Protein AF-A0A7X5DBM6-F1 (afdb_monomer)

Radius of gyration: 16.22 Å; Cα contacts (8 Å, |Δi|>4): 381; chains: 1; bounding box: 43×34×44 Å

Structure (mmCIF, N/CA/C/O backbone):
data_AF-A0A7X5DBM6-F1
#
_entry.id   AF-A0A7X5DBM6-F1
#
loop_
_atom_site.group_PDB
_atom_site.id
_atom_site.type_symbol
_atom_site.label_atom_id
_atom_site.label_alt_id
_atom_site.label_comp_id
_atom_site.label_asym_id
_atom_site.label_entity_id
_atom_site.label_seq_id
_atom_site.pdbx_PDB_ins_code
_atom_site.Cartn_x
_atom_site.Cartn_y
_atom_site.Cartn_z
_atom_site.occupancy
_atom_site.B_iso_or_equiv
_atom_site.auth_seq_id
_atom_site.auth_comp_id
_atom_site.auth_asym_id
_atom_site.auth_atom_id
_atom_site.pdbx_PDB_model_num
ATOM 1 N N . MET A 1 1 ? -17.032 6.442 15.848 1.00 60.75 1 MET A N 1
ATOM 2 C CA . MET A 1 1 ? -16.105 5.936 14.815 1.00 60.75 1 MET A CA 1
ATOM 3 C C . MET A 1 1 ? -16.904 5.679 13.556 1.00 60.75 1 MET A C 1
ATOM 5 O O . MET A 1 1 ? -18.046 5.248 13.673 1.00 60.75 1 MET A O 1
ATOM 9 N N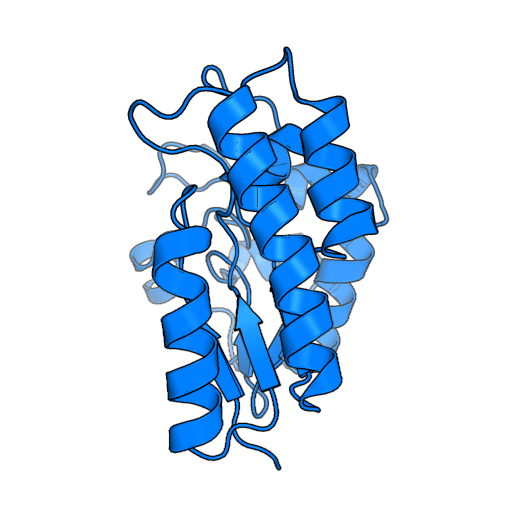 . GLY A 1 2 ? -16.341 6.045 12.408 1.00 84.88 2 GLY A N 1
ATOM 10 C CA . GLY A 1 2 ? -16.976 5.871 11.106 1.00 84.88 2 GLY A CA 1
ATOM 11 C C . GLY A 1 2 ? -16.652 4.513 10.488 1.00 84.88 2 GLY A C 1
ATOM 12 O O . GLY A 1 2 ? -15.600 3.951 10.787 1.00 84.88 2 GLY A O 1
ATOM 13 N N . LYS A 1 3 ? -17.534 3.970 9.646 1.00 96.31 3 LYS A N 1
ATOM 14 C CA . LYS A 1 3 ? -17.319 2.653 9.021 1.00 96.31 3 LYS A CA 1
ATOM 15 C C . LYS A 1 3 ? -16.274 2.751 7.914 1.00 96.31 3 LYS A C 1
ATOM 17 O O . LYS A 1 3 ? -16.310 3.680 7.109 1.00 96.31 3 LYS A O 1
ATOM 22 N N . THR A 1 4 ? -15.391 1.760 7.824 1.00 98.31 4 THR A N 1
ATOM 23 C CA . THR A 1 4 ? -14.376 1.692 6.764 1.00 98.31 4 THR A CA 1
ATOM 24 C C . THR A 1 4 ? -14.558 0.451 5.904 1.00 98.31 4 THR A C 1
ATOM 26 O O . THR A 1 4 ? -14.727 -0.645 6.433 1.00 98.31 4 THR A O 1
ATOM 29 N N . LEU A 1 5 ? -14.497 0.625 4.584 1.00 98.50 5 LEU A N 1
ATOM 30 C CA . LEU A 1 5 ? -14.401 -0.471 3.623 1.00 98.50 5 LEU A CA 1
ATOM 31 C C . LEU A 1 5 ? -12.926 -0.715 3.283 1.00 98.50 5 LEU A C 1
ATOM 33 O O . LEU A 1 5 ? -12.267 0.174 2.750 1.00 98.50 5 LEU A O 1
ATOM 37 N N . VAL A 1 6 ? -12.415 -1.906 3.585 1.00 98.44 6 VAL A N 1
ATOM 38 C CA . VAL A 1 6 ? -11.065 -2.333 3.185 1.00 98.44 6 VAL A CA 1
ATOM 39 C C . VAL A 1 6 ? -11.181 -3.200 1.932 1.00 98.44 6 VAL A C 1
ATOM 41 O O . VAL A 1 6 ? -12.021 -4.098 1.880 1.00 98.44 6 VAL A O 1
ATOM 44 N N . VAL A 1 7 ? -10.375 -2.903 0.916 1.00 98.50 7 VAL A N 1
ATOM 45 C CA . VAL A 1 7 ? -10.402 -3.539 -0.406 1.00 98.50 7 VAL A CA 1
ATOM 46 C C . VAL A 1 7 ? -9.033 -4.139 -0.685 1.00 98.50 7 VAL A C 1
ATOM 48 O O . VAL A 1 7 ? -8.036 -3.438 -0.544 1.00 98.50 7 VAL A O 1
ATOM 51 N N . GLY A 1 8 ? -9.024 -5.415 -1.075 1.00 97.56 8 GLY A N 1
ATOM 52 C CA . GLY A 1 8 ? -7.827 -6.161 -1.459 1.00 97.56 8 GLY A CA 1
ATOM 53 C C . GLY A 1 8 ? -7.213 -5.724 -2.793 1.00 97.56 8 GLY A C 1
ATOM 54 O O . GLY A 1 8 ? -7.566 -4.682 -3.350 1.00 97.56 8 GLY A O 1
ATOM 55 N N . ASP A 1 9 ? -6.345 -6.587 -3.314 1.00 97.56 9 ASP A N 1
ATOM 56 C CA . ASP A 1 9 ? -5.564 -6.403 -4.540 1.00 97.56 9 ASP A CA 1
ATOM 57 C C . ASP A 1 9 ? -6.422 -5.996 -5.746 1.00 97.56 9 ASP A C 1
ATOM 59 O O . ASP A 1 9 ? -7.527 -6.514 -5.969 1.00 97.56 9 ASP A O 1
ATOM 63 N N . LEU A 1 10 ? -5.895 -5.081 -6.563 1.00 97.75 10 LEU A N 1
ATOM 64 C CA . LEU A 1 10 ? -6.610 -4.541 -7.721 1.00 97.75 10 LEU A CA 1
ATOM 65 C C . LEU A 1 10 ? -6.061 -5.046 -9.054 1.00 97.75 10 LEU A C 1
ATOM 67 O O . LEU A 1 10 ? -6.855 -5.229 -9.978 1.00 97.75 10 LEU A O 1
ATOM 71 N N . HIS A 1 11 ? -4.750 -5.270 -9.166 1.00 97.69 11 HIS A N 1
ATOM 72 C CA . HIS A 1 11 ? -4.044 -5.798 -10.337 1.00 97.69 11 HIS A CA 1
ATOM 73 C C . HIS A 1 11 ? -4.629 -5.293 -11.659 1.00 97.69 11 HIS A C 1
ATOM 75 O O . HIS A 1 11 ? -5.290 -6.042 -12.384 1.00 97.69 11 HIS A O 1
ATOM 81 N N . CYS A 1 12 ? -4.471 -3.997 -11.939 1.00 97.81 12 CYS A N 1
ATOM 82 C CA . CYS A 1 12 ? -4.941 -3.344 -13.166 1.00 97.81 12 CYS A CA 1
ATOM 83 C C . CYS A 1 12 ? -6.459 -3.437 -13.460 1.00 97.81 12 CYS A C 1
ATOM 85 O O . CYS A 1 12 ? -6.888 -3.151 -14.578 1.00 97.81 12 CYS A O 1
ATOM 87 N N . LYS A 1 13 ? -7.312 -3.786 -12.486 1.00 97.69 13 LYS A N 1
ATOM 88 C CA . LYS A 1 13 ? -8.782 -3.882 -12.658 1.00 97.69 13 LYS A CA 1
ATOM 89 C C . LYS A 1 13 ? -9.531 -2.675 -12.089 1.00 97.69 13 LYS A C 1
ATOM 91 O O . LYS A 1 13 ? -10.727 -2.759 -11.814 1.00 97.69 13 LYS A O 1
ATOM 96 N N . MET A 1 14 ? -8.859 -1.537 -11.925 1.00 98.44 14 MET A N 1
ATOM 97 C CA . MET A 1 14 ? -9.381 -0.334 -11.265 1.00 98.44 14 MET A CA 1
ATOM 98 C C . MET A 1 14 ? -10.708 0.140 -11.875 1.00 98.44 14 MET A C 1
ATOM 100 O O . MET A 1 14 ? -11.687 0.332 -11.156 1.00 98.44 14 MET A O 1
ATOM 104 N N . SER A 1 15 ? -10.787 0.228 -13.203 1.00 97.94 15 SER A N 1
ATOM 105 C CA . SER A 1 15 ? -12.011 0.605 -13.935 1.00 97.94 15 SER A CA 1
ATOM 106 C C . SER A 1 15 ? -13.190 -0.359 -13.755 1.00 97.94 15 SER A C 1
ATOM 108 O O . SER A 1 15 ? -14.345 0.041 -13.898 1.00 97.94 15 SER A O 1
ATOM 110 N N . LEU A 1 16 ? -12.922 -1.620 -13.405 1.00 97.25 16 LEU A N 1
ATOM 111 C CA . LEU A 1 16 ? -13.946 -2.616 -13.102 1.00 97.25 16 LEU A CA 1
ATOM 112 C C . LEU A 1 16 ? -14.347 -2.575 -11.620 1.00 97.25 16 LEU A C 1
ATOM 114 O O . LEU A 1 16 ? -15.532 -2.660 -11.293 1.00 97.25 16 LEU A O 1
ATOM 118 N N . VAL A 1 17 ? -13.376 -2.475 -10.716 1.00 98.25 17 VAL A N 1
ATOM 119 C CA . VAL A 1 17 ? -13.582 -2.664 -9.274 1.00 98.25 17 VAL A CA 1
ATOM 120 C C . VAL A 1 17 ? -14.035 -1.378 -8.587 1.00 98.25 17 VAL A C 1
ATOM 122 O O . VAL A 1 17 ? -15.008 -1.397 -7.835 1.00 98.25 17 VAL A O 1
ATOM 125 N N . LEU A 1 18 ? -13.386 -0.247 -8.861 1.00 98.75 18 LEU A N 1
ATOM 126 C CA . LEU A 1 18 ? -13.556 0.982 -8.082 1.00 98.75 18 LEU A CA 1
ATOM 127 C C . LEU A 1 18 ? -14.978 1.585 -8.113 1.00 98.75 18 LEU A C 1
ATOM 129 O O . LEU A 1 18 ? -15.426 2.051 -7.063 1.00 98.75 18 LEU A O 1
ATOM 133 N N . PRO A 1 19 ? -15.759 1.515 -9.213 1.00 98.44 19 PRO A N 1
ATOM 134 C CA . PRO A 1 19 ? -17.171 1.914 -9.173 1.00 98.44 19 PRO A CA 1
ATOM 135 C C . PRO A 1 19 ? -17.974 1.140 -8.122 1.00 98.44 19 PRO A C 1
ATOM 137 O O . PRO A 1 19 ? -18.710 1.725 -7.331 1.00 98.44 19 PRO A O 1
ATOM 140 N N . ARG A 1 20 ? -17.754 -0.179 -8.045 1.00 98.50 20 ARG A N 1
ATOM 141 C CA . ARG A 1 20 ? -18.432 -1.058 -7.082 1.00 98.50 20 ARG A CA 1
ATOM 142 C C . ARG A 1 20 ? -17.982 -0.774 -5.654 1.00 98.50 20 ARG A C 1
ATOM 144 O O . ARG A 1 20 ? -18.784 -0.900 -4.732 1.00 98.50 20 ARG A O 1
ATOM 151 N N . VAL A 1 21 ? -16.722 -0.380 -5.466 1.00 98.69 21 VAL A N 1
ATOM 152 C CA . VAL A 1 21 ? -16.193 0.052 -4.164 1.00 98.69 21 VAL A CA 1
ATOM 153 C C . VAL A 1 21 ? -16.936 1.292 -3.676 1.00 98.69 21 VAL A C 1
ATOM 155 O O . VAL A 1 21 ? -17.386 1.306 -2.533 1.00 98.69 21 VAL A O 1
ATOM 158 N N . THR A 1 22 ? -17.127 2.303 -4.529 1.00 98.56 22 THR A N 1
ATOM 159 C CA . THR A 1 22 ? -17.908 3.497 -4.168 1.00 98.56 22 THR A CA 1
ATOM 160 C C . THR A 1 22 ? -19.355 3.146 -3.850 1.00 98.56 22 THR A C 1
ATOM 162 O O . THR A 1 22 ? -19.840 3.531 -2.789 1.00 98.56 22 THR A O 1
ATOM 165 N N . ASP A 1 23 ? -20.025 2.372 -4.707 1.00 98.38 23 ASP A N 1
ATOM 166 C CA . ASP A 1 23 ? -21.419 1.970 -4.482 1.00 98.38 23 ASP A CA 1
ATOM 167 C C . ASP A 1 23 ? -21.583 1.211 -3.159 1.00 98.38 23 ASP A C 1
ATOM 169 O O . ASP A 1 23 ? -22.510 1.474 -2.390 1.00 98.38 23 ASP A O 1
ATOM 173 N N . THR A 1 24 ? -20.646 0.308 -2.858 1.00 98.56 24 THR A N 1
ATOM 174 C CA . THR A 1 24 ? -20.620 -0.454 -1.603 1.00 98.56 24 THR A CA 1
ATOM 175 C C . THR A 1 24 ? -20.394 0.472 -0.411 1.00 98.56 24 THR A C 1
ATOM 177 O O . THR A 1 24 ? -21.150 0.417 0.558 1.00 98.56 24 THR A O 1
ATOM 180 N N . ALA A 1 25 ? -19.397 1.358 -0.480 1.00 98.50 25 ALA A N 1
ATOM 181 C CA . ALA A 1 25 ? -19.097 2.300 0.592 1.00 98.50 25 ALA A CA 1
ATOM 182 C C . ALA A 1 25 ? -20.309 3.189 0.911 1.00 98.50 25 ALA A C 1
ATOM 184 O O . ALA A 1 25 ? -20.686 3.320 2.072 1.00 98.50 25 ALA A O 1
ATOM 185 N N . LEU A 1 26 ? -20.976 3.731 -0.109 1.00 97.94 26 LEU A N 1
ATOM 186 C CA . LEU A 1 26 ? -22.172 4.554 0.078 1.00 97.94 26 LEU A CA 1
ATOM 187 C C . LEU A 1 26 ? -23.347 3.739 0.635 1.00 97.94 26 LEU A C 1
ATOM 189 O O . LEU A 1 26 ? -23.988 4.168 1.593 1.00 97.94 26 LEU A O 1
ATOM 193 N N . SER A 1 27 ? -23.596 2.544 0.094 1.00 98.06 27 SER A N 1
ATOM 194 C CA . SER A 1 27 ? -24.712 1.682 0.518 1.00 98.06 27 SER A CA 1
ATOM 195 C C . SER A 1 27 ? -24.579 1.200 1.963 1.00 98.06 27 SER A C 1
ATOM 197 O O . SER A 1 27 ? -25.578 0.984 2.646 1.00 98.06 27 SER A O 1
ATOM 199 N N . HIS A 1 28 ? -23.346 1.043 2.447 1.00 97.56 28 HIS A N 1
ATOM 200 C CA . HIS A 1 28 ? -23.062 0.640 3.823 1.00 97.56 28 HIS A CA 1
ATOM 201 C C . HIS A 1 28 ? -22.804 1.818 4.775 1.00 97.56 28 HIS A C 1
ATOM 203 O O . HIS A 1 28 ? -22.524 1.585 5.960 1.00 97.56 28 HIS A O 1
ATOM 209 N N . CYS A 1 29 ? -22.956 3.056 4.288 1.00 96.88 29 CYS A N 1
ATOM 210 C CA . CYS A 1 29 ? -22.665 4.297 5.007 1.00 96.88 29 CYS A CA 1
ATOM 211 C C . CYS A 1 29 ? -21.240 4.308 5.584 1.00 96.88 29 CYS A C 1
ATOM 213 O O . CYS A 1 29 ? -21.041 4.574 6.769 1.00 96.88 29 CYS A O 1
ATOM 215 N N . CYS A 1 30 ? -20.259 3.933 4.765 1.00 98.31 30 CYS A N 1
ATOM 216 C CA . CYS A 1 30 ? -18.847 4.061 5.086 1.00 98.31 30 CYS A CA 1
ATOM 217 C C . CYS A 1 30 ? -18.410 5.525 5.001 1.00 98.31 30 CYS A C 1
ATOM 219 O O . CYS A 1 30 ? -18.818 6.261 4.109 1.00 98.31 30 CYS A O 1
ATOM 221 N N . ASP A 1 31 ? -17.522 5.911 5.907 1.00 97.94 31 ASP A N 1
ATOM 222 C CA . ASP A 1 31 ? -16.874 7.222 5.945 1.00 97.94 31 ASP A CA 1
ATOM 223 C C . ASP A 1 31 ? -15.487 7.178 5.287 1.00 97.94 31 ASP A C 1
ATOM 225 O O . ASP A 1 31 ? -14.922 8.207 4.903 1.00 97.94 31 ASP A O 1
ATOM 229 N N . SER A 1 32 ? -14.909 5.978 5.178 1.00 98.31 32 SER A N 1
ATOM 230 C CA . SER A 1 32 ? -13.594 5.770 4.581 1.00 98.31 32 SER A CA 1
ATOM 231 C C . SER A 1 32 ? -13.463 4.484 3.779 1.00 98.31 32 SER A C 1
ATOM 233 O O . SER A 1 32 ? -14.169 3.500 4.003 1.00 98.31 32 SER A O 1
ATOM 235 N N . ILE A 1 33 ? -12.508 4.507 2.855 1.00 98.81 33 ILE A N 1
ATOM 236 C CA . ILE A 1 33 ? -12.062 3.377 2.048 1.00 98.81 33 ILE A CA 1
ATOM 237 C C . ILE A 1 33 ? -10.549 3.228 2.235 1.00 98.81 33 ILE A C 1
ATOM 239 O O . ILE A 1 33 ? -9.821 4.223 2.221 1.00 98.81 33 ILE A O 1
ATOM 243 N N . VAL A 1 34 ? -10.078 1.992 2.385 1.00 98.81 34 VAL A N 1
ATOM 244 C CA . VAL A 1 34 ? -8.654 1.639 2.331 1.00 98.81 34 VAL A CA 1
ATOM 245 C C . VAL A 1 34 ? -8.452 0.636 1.202 1.00 98.81 34 VAL A C 1
ATOM 247 O O . VAL A 1 34 ? -9.042 -0.439 1.236 1.00 98.81 34 VAL A O 1
ATOM 250 N N . LEU A 1 35 ? -7.633 0.981 0.210 1.00 98.81 35 LEU A N 1
ATOM 251 C CA . LEU A 1 35 ? -7.150 0.040 -0.805 1.00 98.81 35 LEU A CA 1
ATOM 252 C C . LEU A 1 35 ? -5.833 -0.552 -0.296 1.00 98.81 35 LEU A C 1
ATOM 254 O O . LEU A 1 35 ? -4.929 0.219 0.014 1.00 98.81 35 LEU A O 1
ATOM 258 N N . SER A 1 36 ? -5.711 -1.874 -0.177 1.00 98.12 36 SER A N 1
ATOM 259 C CA . SER A 1 36 ? -4.558 -2.523 0.466 1.00 98.12 36 SER A CA 1
ATOM 260 C C . SER A 1 36 ? -3.365 -2.776 -0.463 1.00 98.12 36 SER A C 1
ATOM 262 O O . SER A 1 36 ? -2.459 -3.507 -0.082 1.00 98.12 36 SER A O 1
ATOM 264 N N . GLY A 1 37 ? -3.327 -2.166 -1.647 1.00 97.56 37 GLY A N 1
ATOM 265 C CA . GLY A 1 37 ? -2.185 -2.239 -2.562 1.00 97.56 37 GLY A CA 1
ATOM 266 C C . GLY A 1 37 ? -2.391 -3.154 -3.759 1.00 97.56 37 GLY A C 1
ATOM 267 O O . GLY A 1 37 ? -3.524 -3.491 -4.105 1.00 97.56 37 GLY A O 1
ATOM 268 N N . ASP A 1 38 ? -1.277 -3.469 -4.417 1.00 97.88 38 ASP A N 1
ATOM 269 C CA . ASP A 1 38 ? -1.201 -4.227 -5.665 1.00 97.88 38 ASP A CA 1
ATOM 270 C C . ASP A 1 38 ? -2.133 -3.645 -6.727 1.00 97.88 38 ASP A C 1
ATOM 272 O O . ASP A 1 38 ? -3.071 -4.272 -7.221 1.00 97.88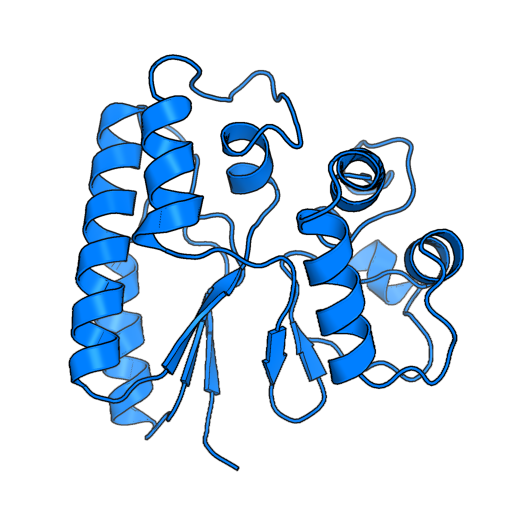 38 ASP A O 1
ATOM 276 N N . LEU A 1 39 ? -1.889 -2.376 -7.057 1.00 98.50 39 LEU A N 1
ATOM 277 C CA . LEU A 1 39 ? -2.561 -1.687 -8.153 1.00 98.50 39 LEU A CA 1
ATOM 278 C C . LEU A 1 39 ? -1.931 -2.074 -9.492 1.00 98.50 39 LEU A C 1
ATOM 280 O O . LEU A 1 39 ? -2.631 -2.180 -10.505 1.00 98.50 39 LEU A O 1
ATOM 284 N N . CYS A 1 40 ? -0.613 -2.257 -9.479 1.00 97.38 40 CYS A N 1
ATOM 285 C CA . CYS A 1 40 ? 0.204 -2.547 -10.644 1.00 97.38 40 CYS A CA 1
ATOM 286 C C . CYS A 1 40 ? 0.233 -4.038 -10.988 1.00 97.38 40 CYS A C 1
ATOM 288 O O . CYS A 1 40 ? -0.055 -4.894 -10.155 1.00 97.38 40 CYS A O 1
ATOM 290 N N . ASP A 1 41 ? 0.639 -4.301 -12.231 1.00 94.50 41 ASP A N 1
ATOM 291 C CA . ASP A 1 41 ? 0.817 -5.614 -12.852 1.00 94.50 41 ASP A CA 1
ATOM 292 C C . ASP A 1 41 ? -0.439 -6.501 -12.882 1.00 94.50 41 ASP A C 1
ATOM 294 O O . ASP A 1 41 ? -1.187 -6.649 -11.921 1.00 94.50 41 ASP A O 1
ATOM 298 N N . ASP A 1 42 ? -0.675 -7.135 -14.024 1.00 93.69 42 ASP A N 1
ATOM 299 C CA . ASP A 1 42 ? -1.650 -8.212 -14.170 1.00 93.69 42 ASP A CA 1
ATOM 300 C C . ASP A 1 42 ? -1.277 -9.050 -15.390 1.00 93.69 42 ASP A C 1
ATOM 302 O O . ASP A 1 42 ? -0.584 -8.594 -16.307 1.00 93.69 42 ASP A O 1
ATOM 306 N N . TRP A 1 43 ? -1.757 -10.286 -15.426 1.00 88.06 43 TRP A N 1
ATOM 307 C CA . TRP A 1 43 ? -1.479 -11.183 -16.537 1.00 88.06 43 TRP A CA 1
ATOM 308 C C . TRP A 1 43 ? -2.047 -10.627 -17.847 1.00 88.06 43 TRP A C 1
ATOM 310 O O . TRP A 1 43 ? -3.257 -10.489 -18.014 1.00 88.06 43 TRP A O 1
ATOM 320 N N . GLY A 1 44 ? -1.160 -10.344 -18.804 1.00 88.25 44 GLY A N 1
ATOM 321 C CA . GLY A 1 44 ? -1.536 -9.869 -20.139 1.00 88.25 44 GLY A CA 1
ATOM 322 C C . GLY A 1 44 ? -1.866 -8.377 -20.228 1.00 88.25 44 GLY A C 1
ATOM 323 O O . GLY A 1 44 ? -2.308 -7.929 -21.285 1.00 88.25 44 GLY A O 1
ATOM 324 N N . VAL A 1 45 ? -1.639 -7.604 -19.162 1.00 92.38 45 VAL A N 1
ATOM 325 C CA . VAL A 1 45 ? -1.772 -6.143 -19.188 1.00 92.38 45 VAL A CA 1
ATOM 326 C C . VAL A 1 45 ? -0.426 -5.517 -19.548 1.00 92.38 45 VAL A C 1
ATOM 328 O O . VAL A 1 45 ? 0.577 -5.745 -18.878 1.00 92.38 45 VAL A O 1
ATOM 331 N N . ASP A 1 46 ? -0.396 -4.728 -20.624 1.00 94.50 46 ASP A N 1
ATOM 332 C CA . ASP A 1 46 ? 0.792 -3.957 -20.997 1.00 94.50 46 ASP A CA 1
ATOM 333 C C . ASP A 1 46 ? 0.951 -2.681 -20.146 1.00 94.50 46 ASP A C 1
ATOM 335 O O . ASP A 1 46 ? 0.017 -2.218 -19.484 1.00 94.50 46 ASP A O 1
ATOM 339 N N . GLY A 1 47 ? 2.141 -2.075 -20.189 1.00 95.56 47 GLY A N 1
ATOM 340 C CA . GLY A 1 47 ? 2.452 -0.887 -19.392 1.00 95.56 47 GLY A CA 1
ATOM 341 C C . GLY A 1 47 ? 1.524 0.300 -19.668 1.00 95.56 47 GLY A C 1
ATOM 342 O O . GLY A 1 47 ? 1.125 1.001 -18.741 1.00 95.56 47 GLY A O 1
ATOM 343 N N . ARG A 1 48 ? 1.094 0.511 -20.920 1.00 97.19 48 ARG A N 1
ATOM 344 C CA . ARG A 1 48 ? 0.173 1.611 -21.255 1.00 97.19 48 ARG A CA 1
ATOM 345 C C . ARG A 1 48 ? -1.231 1.350 -20.723 1.00 97.19 48 ARG A C 1
ATOM 347 O O . ARG A 1 48 ? -1.919 2.294 -20.343 1.00 97.19 48 ARG A O 1
ATOM 354 N N . ALA A 1 49 ? -1.682 0.102 -20.728 1.00 97.38 49 ALA A N 1
ATOM 355 C CA . ALA A 1 49 ? -2.943 -0.304 -20.129 1.00 97.38 49 ALA A CA 1
ATOM 356 C C . ALA A 1 49 ? -2.919 -0.131 -18.608 1.00 97.38 49 ALA A C 1
ATOM 358 O O . ALA A 1 49 ? -3.883 0.406 -18.068 1.00 97.38 49 ALA A O 1
ATOM 359 N N . MET A 1 50 ? -1.817 -0.483 -17.946 1.00 97.81 50 MET A N 1
ATOM 360 C CA . MET A 1 50 ? -1.622 -0.226 -16.517 1.00 97.81 50 MET A CA 1
ATOM 361 C C . MET A 1 50 ? -1.675 1.274 -16.191 1.00 97.81 50 MET A C 1
ATOM 363 O O . MET A 1 50 ? -2.440 1.668 -15.312 1.00 97.81 50 MET A O 1
ATOM 367 N N . VAL A 1 51 ? -0.955 2.120 -16.940 1.00 98.62 51 VAL A N 1
ATOM 368 C CA . VAL A 1 51 ? -1.010 3.588 -16.778 1.00 98.62 51 VAL A CA 1
ATOM 369 C C . VAL A 1 51 ? -2.452 4.096 -16.846 1.00 98.62 51 VAL A C 1
ATOM 371 O O . VAL A 1 51 ? -2.897 4.776 -15.927 1.00 98.62 51 VAL A O 1
ATOM 374 N N . ARG A 1 52 ? -3.234 3.679 -17.854 1.00 98.62 52 ARG A N 1
ATOM 375 C CA . ARG A 1 52 ? -4.651 4.080 -17.976 1.00 98.62 52 ARG A CA 1
ATOM 376 C C . ARG A 1 52 ? -5.500 3.675 -16.770 1.00 98.62 52 ARG A C 1
ATOM 378 O O . ARG A 1 52 ? -6.439 4.380 -16.406 1.00 98.62 52 ARG A O 1
ATOM 385 N N . GLN A 1 53 ? -5.211 2.529 -16.158 1.00 98.62 53 GLN A N 1
ATOM 386 C CA . GLN A 1 53 ? -5.930 2.084 -14.962 1.00 98.62 53 GLN A CA 1
ATOM 387 C C . GLN A 1 53 ? -5.544 2.916 -13.733 1.00 98.62 53 GLN A C 1
ATOM 389 O O . GLN A 1 53 ? -6.399 3.182 -12.889 1.00 98.62 53 GLN A O 1
ATOM 394 N N . LEU A 1 54 ? -4.286 3.343 -13.626 1.00 98.75 54 LEU A N 1
ATOM 395 C CA . LEU A 1 54 ? -3.816 4.209 -12.542 1.00 98.75 54 LEU A CA 1
ATOM 396 C C . LEU A 1 54 ? -4.335 5.645 -12.690 1.00 98.75 54 LEU A C 1
ATOM 398 O O . LEU A 1 54 ? -4.788 6.224 -11.706 1.00 98.75 54 LEU A O 1
ATOM 402 N N . GLU A 1 55 ? -4.368 6.187 -13.910 1.00 98.81 55 GLU A N 1
ATOM 403 C CA . GLU A 1 55 ? -5.040 7.459 -14.219 1.00 98.81 55 GLU A CA 1
ATOM 404 C C . GLU A 1 55 ? -6.515 7.402 -13.802 1.00 98.81 55 GLU A C 1
ATOM 406 O O . GLU A 1 55 ? -7.002 8.271 -13.075 1.00 98.81 55 GLU A O 1
ATOM 411 N N . TYR A 1 56 ? -7.210 6.319 -14.172 1.00 98.81 56 TYR A N 1
ATOM 412 C CA . TYR A 1 56 ? -8.586 6.080 -13.741 1.00 98.81 56 TYR A CA 1
ATOM 413 C C . TYR A 1 56 ? -8.709 6.054 -12.211 1.00 98.81 56 TYR A C 1
ATOM 415 O O . TYR A 1 56 ? -9.644 6.635 -11.658 1.00 98.81 56 TYR A O 1
ATOM 423 N N . ALA A 1 57 ? -7.783 5.394 -11.511 1.00 98.75 57 ALA A N 1
ATOM 424 C CA . ALA A 1 57 ? -7.791 5.321 -10.052 1.00 98.75 57 ALA A CA 1
ATOM 425 C C . ALA A 1 57 ? -7.585 6.692 -9.394 1.00 98.75 57 ALA A C 1
ATOM 427 O O . ALA A 1 57 ? -8.276 7.005 -8.423 1.00 98.75 57 ALA A O 1
ATOM 428 N N . ALA A 1 58 ? -6.686 7.523 -9.928 1.00 98.69 58 ALA A N 1
ATOM 429 C CA . ALA A 1 58 ? -6.447 8.875 -9.430 1.00 98.69 58 ALA A CA 1
ATOM 430 C C . ALA A 1 58 ? -7.689 9.764 -9.608 1.00 98.69 58 ALA A C 1
ATOM 432 O O . ALA A 1 58 ? -8.133 10.422 -8.663 1.00 98.69 58 ALA A O 1
ATOM 433 N N . GLU A 1 59 ? -8.328 9.714 -10.782 1.00 98.69 59 GLU A N 1
ATOM 434 C CA . GLU A 1 59 ? -9.601 10.406 -11.007 1.00 98.69 59 GLU A CA 1
ATOM 435 C C . GLU A 1 59 ? -10.715 9.893 -10.091 1.00 98.69 59 GLU A C 1
ATOM 437 O O . GLU A 1 59 ? -11.511 10.673 -9.559 1.00 98.69 59 GLU A O 1
ATOM 442 N N . TRP A 1 60 ? -10.807 8.573 -9.926 1.00 98.75 60 TRP A N 1
ATOM 443 C CA . TRP A 1 60 ? -11.788 7.946 -9.051 1.00 98.75 60 TRP A CA 1
ATOM 444 C C . TRP A 1 60 ? -11.600 8.391 -7.599 1.00 98.75 60 TRP A C 1
ATOM 446 O O . TRP A 1 60 ? -12.584 8.758 -6.956 1.00 98.75 60 TRP A O 1
ATOM 456 N N . LYS A 1 61 ? -10.358 8.429 -7.100 1.00 98.69 61 LYS A N 1
ATOM 457 C CA . LYS A 1 61 ? -10.037 8.878 -5.740 1.00 98.69 61 LYS A CA 1
ATOM 458 C C . LYS A 1 61 ? -10.540 10.301 -5.509 1.00 98.69 61 LYS A C 1
ATOM 460 O O . LYS A 1 61 ? -11.256 10.536 -4.539 1.00 98.69 61 LYS A O 1
ATOM 465 N N . ALA A 1 62 ? -10.265 11.216 -6.439 1.00 98.44 62 ALA A N 1
ATOM 466 C CA . ALA A 1 62 ? -10.750 12.593 -6.357 1.00 98.44 62 ALA A CA 1
ATOM 467 C C . ALA A 1 62 ? -12.291 12.675 -6.334 1.00 98.44 62 ALA A C 1
ATOM 469 O O . ALA A 1 62 ? -12.869 13.439 -5.558 1.00 98.44 62 ALA A O 1
ATOM 470 N N . LYS A 1 63 ? -12.979 11.859 -7.146 1.00 98.50 63 LYS A N 1
ATOM 471 C CA . LYS A 1 63 ? -14.453 11.782 -7.162 1.00 98.50 63 LYS A CA 1
ATOM 472 C C . LYS A 1 63 ? -15.008 11.215 -5.850 1.00 98.50 63 LYS A C 1
ATOM 474 O O . LYS A 1 63 ? -15.971 11.761 -5.318 1.00 98.50 63 LYS A O 1
ATOM 479 N N . ALA A 1 64 ? -14.402 10.164 -5.303 1.00 98.44 64 ALA A N 1
ATOM 480 C CA . ALA A 1 64 ? -14.794 9.586 -4.018 1.00 98.44 64 ALA A CA 1
ATOM 481 C C . ALA A 1 64 ? -14.603 10.589 -2.863 1.00 98.44 64 ALA A C 1
ATOM 483 O O . ALA A 1 64 ? -15.496 10.762 -2.034 1.00 98.44 64 ALA A O 1
ATOM 484 N N . GLU A 1 65 ? -13.494 11.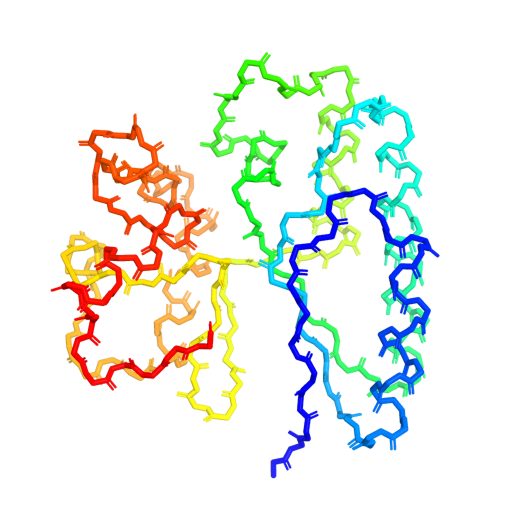328 -2.851 1.00 97.88 65 GLU A N 1
ATOM 485 C CA . GLU A 1 65 ? -13.226 12.374 -1.853 1.00 97.88 65 GLU A CA 1
ATOM 486 C C . GLU A 1 65 ? -14.198 13.559 -1.968 1.00 97.88 65 GLU A C 1
ATOM 488 O O . GLU A 1 65 ? -14.636 14.109 -0.951 1.00 97.88 65 GLU A O 1
ATOM 493 N N . ALA A 1 66 ? -14.633 13.911 -3.183 1.00 98.06 66 ALA A N 1
ATOM 494 C CA . ALA A 1 66 ? -15.697 14.896 -3.393 1.00 98.06 66 ALA A CA 1
ATOM 495 C C . ALA A 1 66 ? -17.045 14.444 -2.793 1.00 98.06 66 ALA A C 1
ATOM 497 O O . ALA A 1 66 ? -17.807 15.279 -2.299 1.00 98.06 66 ALA A O 1
ATOM 498 N N . LEU A 1 67 ? -17.295 13.130 -2.744 1.00 97.25 67 LEU A N 1
ATOM 499 C CA . LEU A 1 67 ? -18.427 12.505 -2.044 1.00 97.25 67 LEU A CA 1
ATOM 500 C C . LEU A 1 67 ? -18.210 12.368 -0.527 1.00 97.25 67 LEU A C 1
ATOM 502 O O . LEU A 1 67 ? -19.005 11.720 0.148 1.00 97.25 67 LEU A O 1
ATOM 506 N N . LYS A 1 68 ? -17.164 12.997 0.026 1.00 97.19 68 LYS A N 1
ATOM 507 C CA . LYS A 1 68 ? -16.793 12.967 1.453 1.00 97.19 68 LYS A CA 1
ATOM 508 C C . LYS A 1 68 ? -16.324 11.603 1.966 1.00 97.19 68 LYS A C 1
ATOM 510 O O . LYS A 1 68 ? -16.206 11.432 3.176 1.00 97.19 68 LYS A O 1
ATOM 515 N N . LEU A 1 69 ? -15.979 10.673 1.074 1.00 98.06 69 LEU A N 1
ATOM 516 C CA . LEU A 1 69 ? -15.293 9.436 1.442 1.00 98.06 69 LEU A CA 1
ATOM 517 C C . LEU A 1 69 ? -13.799 9.718 1.598 1.00 98.06 69 LEU A C 1
ATOM 519 O O . LEU A 1 69 ? -13.151 10.190 0.668 1.00 98.06 69 LEU A O 1
ATOM 523 N N . ARG A 1 70 ? -13.218 9.405 2.756 1.00 98.19 70 ARG A N 1
ATOM 524 C CA . ARG A 1 70 ? -11.759 9.477 2.924 1.00 98.19 70 ARG A CA 1
ATOM 525 C C . ARG A 1 70 ? -11.123 8.242 2.292 1.00 98.19 70 ARG A C 1
ATOM 527 O O . ARG A 1 70 ? -11.426 7.129 2.716 1.00 98.19 70 ARG A O 1
ATOM 534 N N . VAL A 1 71 ? -10.230 8.427 1.326 1.00 98.62 71 VAL A N 1
ATOM 535 C CA . VAL A 1 71 ? -9.570 7.319 0.624 1.00 98.62 71 VAL A CA 1
ATOM 536 C C . VAL A 1 71 ? -8.102 7.243 1.029 1.00 98.62 71 VAL A C 1
ATOM 538 O O . VAL A 1 71 ? -7.349 8.196 0.841 1.00 98.62 71 VAL A O 1
ATOM 541 N N . THR A 1 72 ? -7.690 6.092 1.553 1.00 98.75 72 THR A N 1
ATOM 542 C CA . THR A 1 72 ? -6.279 5.758 1.776 1.00 98.75 72 THR A CA 1
ATOM 543 C C . THR A 1 72 ? -5.872 4.663 0.800 1.00 98.75 72 THR A C 1
ATOM 545 O O . THR A 1 72 ? -6.554 3.646 0.695 1.00 98.75 72 THR A O 1
ATOM 548 N N . VAL A 1 73 ? -4.755 4.858 0.105 1.00 98.81 73 VAL A N 1
ATOM 549 C CA . VAL A 1 73 ? -4.188 3.861 -0.808 1.00 98.81 73 VAL A CA 1
ATOM 550 C C . VAL A 1 73 ? -2.901 3.341 -0.188 1.00 98.81 73 VAL A C 1
ATOM 552 O O . VAL A 1 73 ? -2.023 4.130 0.164 1.00 98.81 73 VAL A O 1
ATOM 555 N N . LEU A 1 74 ? -2.814 2.030 0.002 1.00 98.81 74 LEU A N 1
ATOM 556 C CA . LEU A 1 74 ? -1.601 1.371 0.456 1.00 98.81 74 LEU A CA 1
ATOM 557 C C . LEU A 1 74 ? -0.791 0.864 -0.733 1.00 98.81 74 LEU A C 1
ATOM 559 O O . LEU A 1 74 ? -1.314 0.695 -1.829 1.00 98.81 74 LEU A O 1
ATOM 563 N N . MET A 1 75 ? 0.495 0.667 -0.498 1.00 98.00 75 MET A N 1
ATOM 564 C CA . MET A 1 75 ? 1.446 0.089 -1.429 1.00 98.00 75 MET A CA 1
ATOM 565 C C . MET A 1 75 ? 1.471 -1.424 -1.242 1.00 98.00 75 MET A C 1
ATOM 567 O O . MET A 1 75 ? 1.659 -1.888 -0.117 1.00 98.00 75 MET A O 1
ATOM 571 N N . GLY A 1 76 ? 1.327 -2.171 -2.333 1.00 97.81 76 GLY A N 1
ATOM 572 C CA . GLY A 1 76 ? 1.625 -3.600 -2.377 1.00 97.81 76 GLY A CA 1
ATOM 573 C C . GLY A 1 76 ? 3.032 -3.888 -2.887 1.00 97.81 76 GLY A C 1
ATOM 574 O O . GLY A 1 76 ? 3.791 -2.976 -3.241 1.00 97.81 76 GLY A O 1
ATOM 575 N N . ASN A 1 77 ? 3.415 -5.163 -2.925 1.00 96.31 77 ASN A N 1
ATOM 576 C CA . ASN A 1 77 ? 4.725 -5.528 -3.456 1.00 96.31 77 ASN A CA 1
ATOM 577 C C . ASN A 1 77 ? 4.857 -5.167 -4.936 1.00 96.31 77 ASN A C 1
ATOM 579 O O . ASN A 1 77 ? 5.932 -4.724 -5.335 1.00 96.31 77 ASN A O 1
ATOM 583 N N . HIS A 1 78 ? 3.798 -5.290 -5.738 1.00 96.44 78 HIS A N 1
ATOM 584 C CA . HIS A 1 78 ? 3.859 -4.940 -7.160 1.00 96.44 78 HIS A CA 1
ATOM 585 C C . HIS A 1 78 ? 4.115 -3.445 -7.377 1.00 96.44 78 HIS A C 1
ATOM 587 O O . HIS A 1 78 ? 4.936 -3.059 -8.209 1.00 96.44 78 HIS A O 1
ATOM 593 N N . ASP A 1 79 ? 3.498 -2.595 -6.559 1.00 98.00 79 ASP A N 1
ATOM 594 C CA . ASP A 1 79 ? 3.660 -1.139 -6.630 1.00 98.00 79 ASP A CA 1
ATOM 595 C C . ASP A 1 79 ? 5.082 -0.700 -6.226 1.00 98.00 79 ASP A C 1
ATOM 597 O O . ASP A 1 79 ? 5.661 0.229 -6.799 1.00 98.00 79 ASP A O 1
ATOM 601 N N . ALA A 1 80 ? 5.680 -1.404 -5.258 1.00 97.00 80 ALA A N 1
ATOM 602 C CA . ALA A 1 80 ? 7.000 -1.100 -4.708 1.00 97.00 80 ALA A CA 1
ATOM 603 C C . ALA A 1 80 ? 8.122 -1.140 -5.765 1.00 97.00 80 ALA A C 1
ATOM 605 O O . ALA A 1 80 ? 9.091 -0.378 -5.678 1.00 97.00 80 ALA A O 1
ATOM 606 N N . ALA A 1 81 ? 8.001 -1.991 -6.789 1.00 94.94 81 ALA A N 1
ATOM 607 C CA . ALA A 1 81 ? 8.984 -2.061 -7.869 1.00 94.94 81 ALA A CA 1
ATOM 608 C C . ALA A 1 81 ? 9.030 -0.766 -8.692 1.00 94.94 81 ALA A C 1
ATOM 610 O O . ALA A 1 81 ? 10.107 -0.208 -8.942 1.00 94.94 81 ALA A O 1
ATOM 611 N N . TYR A 1 82 ? 7.857 -0.237 -9.041 1.00 97.12 82 TYR A N 1
ATOM 612 C CA . TYR A 1 82 ? 7.737 0.998 -9.809 1.00 97.12 82 TYR A CA 1
ATOM 613 C C . TYR A 1 82 ? 8.248 2.210 -9.026 1.00 97.12 82 TYR A C 1
ATOM 615 O O . TYR A 1 82 ? 8.909 3.074 -9.595 1.00 97.12 82 TYR A O 1
ATOM 623 N N . LEU A 1 83 ? 8.072 2.208 -7.702 1.00 96.38 83 LEU A N 1
ATOM 624 C CA . LEU A 1 83 ? 8.562 3.253 -6.793 1.00 96.38 83 LEU A CA 1
ATOM 625 C C . LEU A 1 83 ? 10.066 3.168 -6.477 1.00 96.38 83 LEU A C 1
ATOM 627 O O . LEU A 1 83 ? 10.611 4.044 -5.805 1.00 96.38 83 LEU A O 1
ATOM 631 N N . GLY A 1 84 ? 10.761 2.138 -6.967 1.00 93.94 84 GLY A N 1
ATOM 632 C CA . GLY A 1 84 ? 12.208 1.992 -6.789 1.00 93.94 84 GLY A CA 1
ATOM 633 C C . GLY A 1 84 ? 12.639 1.224 -5.543 1.00 93.94 84 GLY A C 1
ATOM 634 O O . GLY A 1 84 ? 13.839 1.127 -5.289 1.00 93.94 84 GLY A O 1
ATOM 635 N N . LEU A 1 85 ? 11.701 0.660 -4.778 1.00 94.62 85 LEU A N 1
ATOM 636 C CA . LEU A 1 85 ? 12.011 -0.138 -3.585 1.00 94.62 85 LEU A CA 1
ATOM 637 C C . LEU A 1 85 ? 12.541 -1.522 -3.964 1.00 94.62 85 LEU A C 1
ATOM 639 O O . LEU A 1 85 ? 13.350 -2.102 -3.240 1.00 94.62 85 LEU A O 1
ATOM 643 N N . ALA A 1 86 ? 12.089 -2.042 -5.103 1.00 87.94 86 ALA A N 1
ATOM 644 C CA . ALA A 1 86 ? 12.482 -3.334 -5.634 1.00 87.94 86 ALA A CA 1
ATOM 645 C C . ALA A 1 86 ? 12.752 -3.265 -7.143 1.00 87.94 86 ALA A C 1
ATOM 647 O O . ALA A 1 86 ? 12.452 -2.281 -7.821 1.00 87.94 86 ALA A O 1
ATOM 648 N N . SER A 1 87 ? 13.322 -4.344 -7.670 1.00 83.00 87 SER A N 1
ATOM 649 C CA . SER A 1 87 ? 13.373 -4.619 -9.101 1.00 83.00 87 SER A CA 1
ATOM 650 C C . SER A 1 87 ? 12.952 -6.067 -9.294 1.00 83.00 87 SER A C 1
ATOM 652 O O . SER A 1 87 ? 13.573 -6.975 -8.732 1.00 83.00 87 SER A O 1
ATOM 654 N N . TYR A 1 88 ? 11.869 -6.273 -10.040 1.00 85.31 88 TYR A N 1
ATOM 655 C CA . TYR A 1 88 ? 11.378 -7.597 -10.393 1.00 85.31 88 TYR A CA 1
ATOM 656 C C . TYR A 1 88 ? 11.520 -7.803 -11.896 1.00 85.31 88 TYR A C 1
ATOM 658 O O . TYR A 1 88 ? 11.385 -6.869 -12.679 1.00 85.31 88 TYR A O 1
ATOM 666 N N . GLY A 1 89 ? 11.778 -9.042 -12.318 1.00 82.12 89 GLY A N 1
ATOM 667 C CA . GLY A 1 89 ? 12.020 -9.352 -13.734 1.00 82.12 89 GLY A CA 1
ATOM 668 C C . GLY A 1 89 ? 10.821 -9.115 -14.662 1.00 82.12 89 GLY A C 1
ATOM 669 O O . GLY A 1 89 ? 10.977 -9.197 -15.874 1.00 82.12 89 GLY A O 1
ATOM 670 N N . PHE A 1 90 ? 9.639 -8.847 -14.105 1.00 82.38 90 PHE A N 1
ATOM 671 C CA . PHE A 1 90 ? 8.403 -8.563 -14.836 1.00 82.38 90 PHE A CA 1
ATOM 672 C C . PHE A 1 90 ? 7.977 -7.089 -14.762 1.00 82.38 90 PHE A C 1
ATOM 674 O O . PHE A 1 90 ? 6.957 -6.733 -15.347 1.00 82.38 90 PHE A O 1
ATOM 681 N N . THR A 1 91 ? 8.727 -6.234 -14.058 1.00 90.56 91 THR A N 1
ATOM 682 C CA . THR A 1 91 ? 8.427 -4.800 -13.978 1.00 90.56 91 THR A CA 1
ATOM 683 C C . THR A 1 91 ? 8.553 -4.167 -15.362 1.00 90.56 91 THR A C 1
ATOM 685 O O . THR A 1 91 ? 9.557 -4.350 -16.052 1.00 90.56 91 THR A O 1
ATOM 688 N N . ASN A 1 92 ? 7.534 -3.416 -15.784 1.00 92.62 92 ASN A N 1
ATOM 689 C CA . ASN A 1 92 ? 7.565 -2.713 -17.061 1.00 92.62 92 ASN A CA 1
ATOM 690 C C . ASN A 1 92 ? 8.362 -1.406 -16.927 1.00 92.62 92 ASN A C 1
ATOM 692 O O . ASN A 1 92 ? 7.829 -0.371 -16.526 1.00 92.62 92 ASN A O 1
ATOM 696 N N . GLU A 1 93 ? 9.652 -1.463 -17.250 1.00 93.06 93 GLU A N 1
ATOM 697 C CA . GLU A 1 93 ? 10.560 -0.320 -17.096 1.00 93.06 93 GLU A CA 1
ATOM 698 C C . GLU A 1 93 ? 10.210 0.863 -18.022 1.00 93.06 93 GLU A C 1
ATOM 700 O O . GLU A 1 93 ? 10.457 2.008 -17.646 1.00 93.06 93 GLU A O 1
ATOM 705 N N . ASP A 1 94 ? 9.563 0.629 -19.173 1.00 95.19 94 ASP A N 1
ATOM 706 C CA . ASP A 1 94 ? 9.224 1.686 -20.146 1.00 95.19 94 ASP A CA 1
ATOM 707 C C . ASP A 1 94 ? 8.235 2.720 -19.587 1.00 95.19 94 ASP A C 1
ATOM 709 O O . ASP A 1 94 ? 8.196 3.862 -20.045 1.00 95.19 94 ASP A O 1
ATOM 713 N N . VAL A 1 95 ? 7.417 2.325 -18.608 1.00 97.00 95 VAL A N 1
ATOM 714 C CA . VAL A 1 95 ? 6.414 3.196 -17.971 1.00 97.00 95 VAL A CA 1
ATOM 715 C C . VAL A 1 95 ? 6.745 3.511 -16.517 1.00 97.00 95 VAL A C 1
ATOM 717 O O . VAL A 1 95 ? 5.915 4.080 -15.810 1.00 97.00 95 VAL A O 1
ATOM 720 N N . ARG A 1 96 ? 7.940 3.148 -16.038 1.00 96.06 96 ARG A N 1
ATOM 721 C CA . ARG A 1 96 ? 8.255 3.190 -14.608 1.00 96.06 96 ARG A CA 1
ATOM 722 C C . ARG A 1 96 ? 8.086 4.562 -13.982 1.00 96.06 96 ARG A C 1
ATOM 724 O O . ARG A 1 96 ? 7.465 4.670 -12.931 1.00 96.06 96 ARG A O 1
ATOM 731 N N . GLU A 1 97 ? 8.621 5.594 -14.622 1.00 96.75 97 GLU A N 1
ATOM 732 C CA . GLU A 1 97 ? 8.549 6.966 -14.111 1.00 96.75 97 GLU A CA 1
ATOM 733 C C . GLU A 1 97 ? 7.104 7.490 -14.092 1.00 96.75 97 GLU A C 1
ATOM 735 O O . GLU A 1 97 ? 6.682 8.105 -13.114 1.00 96.75 97 GLU A O 1
ATOM 740 N N . GLU A 1 98 ? 6.325 7.187 -15.137 1.00 98.31 98 GLU A N 1
ATOM 741 C CA . GLU A 1 98 ? 4.910 7.571 -15.257 1.00 98.31 98 GLU A CA 1
ATOM 742 C C . GLU A 1 98 ? 4.063 6.886 -14.170 1.00 98.31 98 GLU A C 1
ATOM 744 O O . GLU A 1 98 ? 3.281 7.534 -13.473 1.00 98.31 98 GLU A O 1
ATOM 749 N N . VAL A 1 99 ? 4.278 5.585 -13.954 1.00 98.38 99 VAL A N 1
ATOM 750 C CA . VAL A 1 99 ? 3.619 4.811 -12.891 1.00 98.38 99 VAL A CA 1
ATOM 751 C C . VAL A 1 99 ? 4.029 5.308 -11.508 1.00 98.38 99 VAL A C 1
ATOM 753 O O . VAL A 1 99 ? 3.164 5.496 -10.653 1.00 98.38 99 VAL A O 1
ATOM 756 N N . ALA A 1 100 ? 5.320 5.562 -11.281 1.00 98.06 100 ALA A N 1
ATOM 757 C CA . ALA A 1 100 ? 5.815 6.068 -10.006 1.00 98.06 100 ALA A CA 1
ATOM 758 C C . ALA A 1 100 ? 5.150 7.399 -9.634 1.00 98.06 100 ALA A C 1
ATOM 760 O O . ALA A 1 100 ? 4.679 7.531 -8.507 1.00 98.06 100 ALA A O 1
ATOM 761 N N . ALA A 1 101 ? 5.034 8.335 -10.583 1.00 98.44 101 ALA A N 1
ATOM 762 C CA . ALA A 1 101 ? 4.364 9.618 -10.370 1.00 98.44 101 ALA A CA 1
ATOM 763 C C . ALA A 1 101 ? 2.864 9.457 -10.060 1.00 98.44 101 ALA A C 1
ATOM 765 O O . ALA A 1 101 ? 2.326 10.137 -9.187 1.00 98.44 101 ALA A O 1
ATOM 766 N N . LEU A 1 102 ? 2.171 8.528 -10.728 1.00 98.69 102 LEU A N 1
ATOM 767 C CA . LEU A 1 102 ? 0.760 8.246 -10.435 1.00 98.69 102 LEU A CA 1
ATOM 768 C C . LEU A 1 102 ? 0.572 7.636 -9.039 1.00 98.69 102 LEU A C 1
ATOM 770 O O . LEU A 1 102 ? -0.356 8.018 -8.324 1.00 98.69 102 LEU A O 1
ATOM 774 N N . LEU A 1 103 ? 1.456 6.725 -8.628 1.00 98.56 103 LEU A N 1
ATOM 775 C CA . LEU A 1 103 ? 1.432 6.122 -7.295 1.00 98.56 103 LEU A CA 1
ATOM 776 C C . LEU A 1 103 ? 1.773 7.149 -6.200 1.00 98.56 103 LEU A C 1
ATOM 778 O O . LEU A 1 103 ? 1.054 7.238 -5.201 1.00 98.56 103 LEU A O 1
ATOM 782 N N . SER A 1 104 ? 2.837 7.940 -6.372 1.00 96.75 104 SER A N 1
ATOM 783 C CA . SER A 1 104 ? 3.287 8.908 -5.364 1.00 96.75 104 SER A CA 1
ATOM 784 C C . SER A 1 104 ? 2.391 10.139 -5.299 1.00 96.75 104 SER A C 1
ATOM 786 O O . SER A 1 104 ? 1.871 10.459 -4.233 1.00 96.75 104 SER A O 1
ATOM 788 N N . ASP A 1 105 ? 2.168 10.806 -6.427 1.00 95.94 105 ASP A N 1
ATOM 789 C CA . ASP A 1 105 ? 1.583 12.148 -6.454 1.00 95.94 105 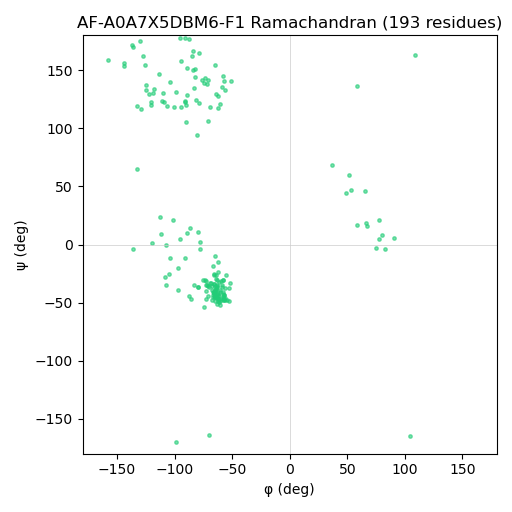ASP A CA 1
ATOM 790 C C . ASP A 1 105 ? 0.080 12.082 -6.726 1.00 95.94 105 ASP A C 1
ATOM 792 O O . ASP A 1 105 ? -0.702 12.812 -6.116 1.00 95.94 105 ASP A O 1
ATOM 796 N N . GLY A 1 106 ? -0.341 11.175 -7.614 1.00 96.44 106 GLY A N 1
ATOM 797 C CA . GLY A 1 106 ? -1.754 10.981 -7.945 1.00 96.44 106 GLY A CA 1
ATOM 798 C C . GLY A 1 106 ? -2.537 10.299 -6.822 1.00 96.44 106 GLY A C 1
ATOM 799 O O . GLY A 1 106 ? -3.631 10.734 -6.452 1.00 96.44 106 GLY A O 1
ATOM 800 N N . LEU A 1 107 ? -1.980 9.221 -6.269 1.00 98.44 107 LEU A N 1
ATOM 801 C CA . LEU A 1 107 ? -2.661 8.370 -5.292 1.00 98.44 107 LEU A CA 1
ATOM 802 C C . LEU A 1 107 ? -2.174 8.578 -3.856 1.00 98.44 107 LEU A C 1
ATOM 804 O O . LEU A 1 107 ? -2.957 8.355 -2.929 1.00 98.44 107 LEU A O 1
ATOM 808 N N . GLY A 1 108 ? -0.939 9.047 -3.656 1.00 97.75 108 GLY A N 1
ATOM 809 C CA . GLY A 1 108 ? -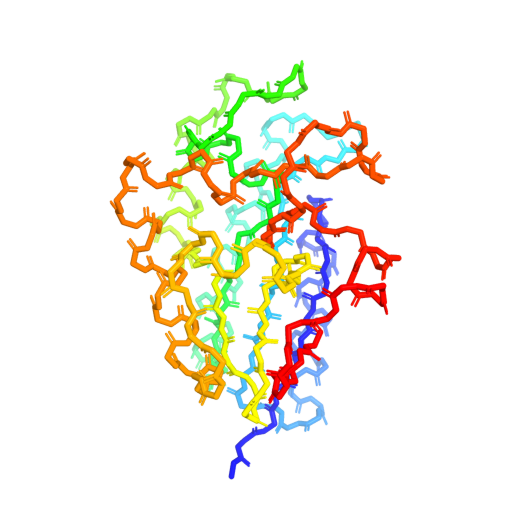0.389 9.282 -2.322 1.00 97.75 108 GLY A CA 1
ATOM 810 C C . GLY A 1 108 ? -0.216 7.994 -1.525 1.00 97.75 108 GLY A C 1
ATOM 811 O O . GLY A 1 108 ? -0.647 7.943 -0.368 1.00 97.75 108 GLY A O 1
ATOM 812 N N . VAL A 1 109 ? 0.345 6.951 -2.151 1.00 98.25 109 VAL A N 1
ATOM 813 C CA . VAL A 1 109 ? 0.468 5.623 -1.530 1.00 98.25 109 VAL A CA 1
ATOM 814 C C . VAL A 1 109 ? 1.249 5.652 -0.214 1.00 98.25 109 VAL A C 1
ATOM 816 O O . VAL A 1 109 ? 2.207 6.407 -0.037 1.00 98.25 109 VAL A O 1
ATOM 819 N N . ARG A 1 110 ? 0.828 4.796 0.716 1.00 98.38 110 ARG A N 1
ATOM 820 C CA . ARG A 1 110 ? 1.419 4.616 2.051 1.00 98.38 110 ARG A CA 1
ATOM 821 C C . ARG A 1 110 ? 1.745 3.148 2.288 1.00 98.38 110 ARG A C 1
ATOM 823 O O . ARG A 1 110 ? 1.188 2.285 1.627 1.00 98.38 110 ARG A O 1
ATOM 830 N N . VAL A 1 111 ? 2.593 2.830 3.257 1.00 98.56 111 VAL A N 1
ATOM 831 C CA . VAL A 1 111 ? 2.846 1.422 3.620 1.00 98.56 111 VAL A CA 1
ATOM 832 C C . VAL A 1 111 ? 1.726 0.883 4.505 1.00 98.56 111 VAL A C 1
ATOM 834 O O . VAL A 1 111 ? 1.339 -0.278 4.386 1.00 98.56 111 VAL A O 1
ATOM 837 N N . ALA A 1 112 ? 1.194 1.728 5.392 1.00 98.69 112 ALA A N 1
ATOM 838 C CA . ALA A 1 112 ? 0.269 1.288 6.425 1.00 98.69 112 ALA A CA 1
ATOM 839 C C . ALA A 1 112 ? -0.840 2.299 6.742 1.00 98.69 112 ALA A C 1
ATOM 841 O O . ALA A 1 112 ? -0.670 3.519 6.626 1.00 98.69 112 ALA A O 1
ATOM 842 N N . ALA A 1 113 ? -1.965 1.773 7.224 1.00 98.56 113 ALA A N 1
ATOM 843 C CA . ALA A 1 113 ? -3.090 2.520 7.774 1.00 98.56 113 ALA A CA 1
ATOM 844 C C . ALA A 1 113 ? -3.627 1.857 9.050 1.00 98.56 113 ALA A C 1
ATOM 846 O O . ALA A 1 113 ? -3.239 0.746 9.406 1.00 98.56 113 ALA A O 1
ATOM 847 N N . VAL A 1 114 ? -4.550 2.543 9.729 1.00 98.25 114 VAL A N 1
ATOM 848 C CA . VAL A 1 114 ? -5.267 2.006 10.891 1.00 98.25 114 VAL A CA 1
ATOM 849 C C . VAL A 1 114 ? -6.766 2.097 10.672 1.00 98.25 114 VAL A C 1
ATOM 851 O O . VAL A 1 114 ? -7.281 3.148 10.285 1.00 98.25 114 VAL A O 1
ATOM 854 N N . VAL A 1 115 ? -7.462 1.001 10.964 1.00 97.81 115 VAL A N 1
ATOM 855 C CA . VAL A 1 115 ? -8.923 0.897 10.920 1.00 97.81 115 VAL A CA 1
ATOM 856 C C . VAL A 1 115 ? -9.401 0.305 12.238 1.00 97.81 115 VAL A C 1
ATOM 858 O O . VAL A 1 115 ? -9.047 -0.820 12.574 1.00 97.81 115 VAL A O 1
ATOM 861 N N . ASP A 1 116 ? -10.175 1.076 13.006 1.00 95.06 116 ASP A N 1
ATOM 862 C CA . ASP A 1 116 ? -10.749 0.655 14.294 1.00 95.06 116 ASP A CA 1
ATOM 863 C C . ASP A 1 116 ? -9.725 0.002 15.248 1.00 95.06 116 ASP A C 1
ATOM 865 O O . ASP A 1 116 ? -9.970 -1.041 15.852 1.00 95.06 116 ASP A O 1
ATOM 869 N N . GLY A 1 117 ? -8.539 0.614 15.355 1.00 95.69 117 GLY A N 1
ATOM 870 C CA . GLY A 1 117 ? -7.441 0.136 16.204 1.00 95.69 117 GLY A CA 1
ATOM 871 C C . GLY A 1 117 ? -6.649 -1.048 15.636 1.00 95.69 117 GLY A C 1
ATOM 872 O O . GLY A 1 117 ? -5.764 -1.560 16.316 1.00 95.69 117 GLY A O 1
ATOM 873 N N . ARG A 1 118 ? -6.936 -1.481 14.404 1.00 97.75 118 ARG A N 1
ATOM 874 C CA . ARG A 1 118 ? -6.229 -2.566 13.713 1.00 97.75 118 ARG A CA 1
ATOM 875 C C . ARG A 1 118 ? -5.291 -2.017 12.651 1.00 97.75 118 ARG A C 1
ATOM 877 O O . ARG A 1 118 ? -5.658 -1.087 11.933 1.00 97.75 118 ARG A O 1
ATOM 884 N N . LEU A 1 119 ? -4.106 -2.606 12.543 1.00 98.44 119 LEU A N 1
ATOM 885 C CA . LEU A 1 119 ? -3.152 -2.289 11.485 1.00 98.44 119 LEU A CA 1
ATOM 886 C C . LEU A 1 119 ? -3.654 -2.849 10.150 1.00 98.44 119 LEU A C 1
ATOM 888 O O . LEU A 1 119 ? -4.114 -3.987 10.082 1.00 98.44 119 LEU A O 1
ATOM 892 N N . VAL A 1 120 ? -3.513 -2.060 9.092 1.00 98.62 120 VAL A N 1
ATOM 893 C CA . VAL A 1 120 ? -3.672 -2.510 7.711 1.00 98.62 120 VAL A CA 1
ATOM 894 C C . VAL A 1 120 ? -2.359 -2.247 6.992 1.00 98.62 120 VAL A C 1
ATOM 896 O O . VAL A 1 120 ? -1.883 -1.113 6.959 1.00 98.62 120 VAL A O 1
ATOM 899 N N . THR A 1 121 ? -1.784 -3.300 6.430 1.00 98.62 121 THR A N 1
ATOM 900 C CA . THR A 1 121 ? -0.678 -3.259 5.461 1.00 98.62 121 THR A CA 1
ATOM 901 C C . THR A 1 121 ? -1.088 -4.139 4.286 1.00 98.62 121 THR A C 1
ATOM 903 O O . THR A 1 121 ? -2.145 -4.766 4.349 1.00 98.62 121 THR A O 1
ATOM 906 N N . HIS A 1 122 ? -0.291 -4.190 3.225 1.00 98.56 122 HIS A N 1
ATOM 907 C CA . HIS A 1 122 ? -0.609 -5.076 2.111 1.00 98.56 122 HIS A CA 1
ATOM 908 C C . HIS A 1 122 ? -0.593 -6.555 2.520 1.00 98.56 122 HIS A C 1
ATOM 910 O O . HIS A 1 122 ? -1.567 -7.267 2.296 1.00 98.56 122 HIS A O 1
ATOM 916 N N . ALA A 1 123 ? 0.490 -7.004 3.161 1.00 97.88 123 ALA A N 1
ATOM 917 C CA . ALA A 1 123 ? 0.687 -8.418 3.457 1.00 97.88 123 ALA A CA 1
ATOM 918 C C . ALA A 1 123 ? 0.534 -8.775 4.937 1.00 97.88 123 ALA A C 1
ATOM 920 O O . ALA A 1 123 ? 0.168 -9.906 5.227 1.00 97.88 123 ALA A O 1
ATOM 921 N N . GLY A 1 124 ? 0.797 -7.848 5.863 1.00 97.00 124 GLY A N 1
ATOM 922 C CA . GLY A 1 124 ? 0.807 -8.086 7.310 1.00 97.00 124 GLY A CA 1
ATOM 923 C C . GLY A 1 124 ? 2.208 -8.069 7.927 1.00 97.00 124 GLY A C 1
ATOM 924 O O . GLY A 1 124 ? 3.225 -8.191 7.250 1.00 97.00 124 GLY A O 1
ATOM 925 N N . LEU A 1 125 ? 2.259 -7.928 9.248 1.00 96.31 125 LEU A N 1
ATOM 926 C CA . LEU A 1 125 ? 3.479 -7.820 10.042 1.00 96.31 125 LEU A CA 1
ATOM 927 C C . LEU A 1 125 ? 3.747 -9.114 10.821 1.00 96.31 125 LEU A C 1
ATOM 929 O O . LEU A 1 125 ? 2.943 -9.494 11.681 1.00 96.31 125 LEU A O 1
ATOM 933 N N . THR A 1 126 ? 4.882 -9.763 10.552 1.00 98.00 126 THR A N 1
ATOM 934 C CA . THR A 1 126 ? 5.381 -10.879 11.375 1.00 98.00 126 THR A CA 1
ATOM 935 C C . THR A 1 126 ? 6.15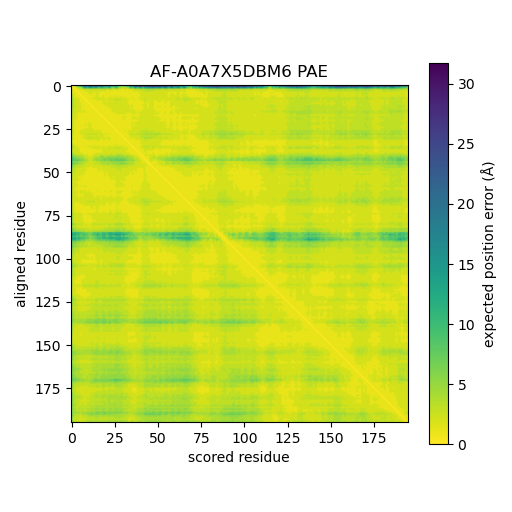6 -10.365 12.584 1.00 98.00 126 THR A C 1
ATOM 937 O O . THR A 1 126 ? 6.757 -9.286 12.534 1.00 98.00 126 THR A O 1
ATOM 940 N N . GLY A 1 127 ? 6.142 -11.126 13.679 1.00 97.81 127 GLY A N 1
ATOM 941 C CA . GLY A 1 127 ? 6.782 -10.739 14.932 1.00 97.81 127 GLY A CA 1
ATOM 942 C C . GLY A 1 127 ? 8.286 -10.538 14.780 1.00 97.81 127 GLY A C 1
ATOM 943 O O . GLY A 1 127 ? 8.809 -9.465 15.084 1.00 97.81 127 GLY A O 1
ATOM 944 N N . ALA A 1 128 ? 8.982 -11.524 14.218 1.00 97.56 128 ALA A N 1
ATOM 945 C CA . ALA A 1 128 ? 10.419 -11.459 13.980 1.00 97.56 128 ALA A CA 1
ATOM 946 C C . ALA A 1 128 ? 10.815 -10.264 13.099 1.00 97.56 128 ALA A C 1
ATOM 948 O O . ALA A 1 128 ? 11.809 -9.593 13.393 1.00 97.56 128 ALA A O 1
ATOM 949 N N . TRP A 1 129 ? 10.041 -9.963 12.046 1.00 98.12 129 TRP A N 1
ATOM 950 C CA . TRP A 1 129 ? 10.283 -8.777 11.220 1.00 98.12 129 TRP A CA 1
ATOM 951 C C . TRP A 1 129 ? 10.081 -7.488 12.022 1.00 98.12 129 TRP A C 1
ATOM 953 O O . TRP A 1 129 ? 10.936 -6.606 11.965 1.00 98.12 129 TRP A O 1
ATOM 963 N N . ALA A 1 130 ? 9.001 -7.386 12.805 1.00 97.94 130 ALA A N 1
ATOM 964 C CA . ALA A 1 130 ? 8.692 -6.201 13.610 1.00 97.94 130 ALA A CA 1
ATOM 965 C C . ALA A 1 130 ? 9.821 -5.868 14.595 1.00 97.94 130 ALA A C 1
ATOM 967 O O . ALA A 1 130 ? 10.298 -4.734 14.632 1.00 97.94 130 ALA A O 1
ATOM 968 N N . HIS A 1 131 ? 10.317 -6.873 15.321 1.00 97.25 131 HIS A N 1
ATOM 969 C CA . HIS A 1 131 ? 11.449 -6.705 16.232 1.00 97.25 131 HIS A CA 1
ATOM 970 C C . HIS A 1 131 ? 12.723 -6.278 15.501 1.00 97.25 131 HIS A C 1
ATOM 972 O O . HIS A 1 131 ? 13.439 -5.395 15.973 1.00 97.25 131 HIS A O 1
ATOM 978 N N . HIS A 1 132 ? 13.005 -6.870 14.336 1.00 96.94 132 HIS A N 1
ATOM 979 C CA . HIS A 1 132 ? 14.151 -6.475 13.516 1.00 96.94 132 HIS A CA 1
ATOM 980 C C . HIS A 1 132 ? 14.039 -5.025 13.024 1.00 96.94 132 HIS A C 1
ATOM 982 O O . HIS A 1 132 ? 15.041 -4.316 12.961 1.00 96.94 132 HIS A O 1
ATOM 988 N N . ALA A 1 133 ? 12.822 -4.572 12.722 1.00 96.56 133 ALA A N 1
ATOM 989 C CA . ALA A 1 133 ? 12.518 -3.200 12.332 1.00 96.56 133 ALA A CA 1
ATOM 990 C C . ALA A 1 133 ? 12.472 -2.211 13.516 1.00 96.56 133 ALA A C 1
ATOM 992 O O . ALA A 1 133 ? 12.186 -1.032 13.303 1.00 96.56 133 ALA A O 1
ATOM 993 N N . GLY A 1 134 ? 12.754 -2.663 14.745 1.00 96.31 134 GLY A N 1
ATOM 994 C CA . GLY A 1 134 ? 12.779 -1.823 15.945 1.00 96.31 134 GLY A CA 1
ATOM 995 C C . GLY A 1 134 ? 11.399 -1.485 16.512 1.00 96.31 134 GLY A C 1
ATOM 996 O O . GLY A 1 134 ? 11.269 -0.499 17.229 1.00 96.31 134 GLY A O 1
ATOM 997 N N . ILE A 1 135 ? 10.371 -2.270 16.186 1.00 97.44 135 ILE A N 1
ATOM 998 C CA . ILE A 1 135 ? 9.011 -2.083 16.697 1.00 97.44 135 ILE A CA 1
ATOM 999 C C . ILE A 1 135 ? 8.861 -2.888 17.991 1.00 97.44 135 ILE A C 1
ATOM 1001 O O . ILE A 1 135 ? 9.019 -4.110 18.002 1.00 97.44 135 ILE A O 1
ATOM 1005 N N . GLU A 1 136 ? 8.562 -2.197 19.088 1.00 95.94 136 GLU A N 1
ATOM 1006 C CA . GLU A 1 136 ? 8.422 -2.805 20.413 1.00 95.94 136 GLU A CA 1
ATOM 1007 C C . GLU A 1 136 ? 7.033 -3.422 20.617 1.00 95.94 136 GLU A C 1
ATOM 1009 O O . GLU A 1 136 ? 6.017 -2.880 20.165 1.00 95.94 136 GLU A O 1
ATOM 1014 N N . GLU A 1 137 ? 6.971 -4.549 21.330 1.00 94.19 137 GLU A N 1
ATOM 1015 C CA . GLU A 1 137 ? 5.699 -5.141 21.752 1.00 94.19 137 GLU A CA 1
ATOM 1016 C C . GLU A 1 137 ? 4.873 -4.142 22.568 1.00 94.19 137 GLU A C 1
ATOM 1018 O O . GLU A 1 137 ? 5.396 -3.389 23.388 1.00 94.19 137 GLU A O 1
ATOM 1023 N N . GLY A 1 138 ? 3.559 -4.139 22.348 1.00 93.00 138 GLY A N 1
ATOM 1024 C CA . GLY A 1 138 ? 2.659 -3.171 22.974 1.00 93.00 138 GLY A CA 1
ATOM 1025 C C . GLY A 1 138 ? 2.591 -1.817 22.260 1.00 93.00 138 GLY A C 1
ATOM 1026 O O . GLY A 1 138 ? 1.754 -0.997 22.634 1.00 93.00 138 GLY A O 1
ATOM 1027 N N . THR A 1 139 ? 3.384 -1.589 21.203 1.00 96.50 139 THR A N 1
ATOM 1028 C CA . THR A 1 139 ? 3.172 -0.445 20.302 1.00 96.50 139 THR A CA 1
ATOM 1029 C C . THR A 1 139 ? 1.789 -0.559 19.660 1.00 96.50 139 THR A C 1
ATOM 1031 O O . THR A 1 139 ? 1.479 -1.533 18.973 1.00 96.50 139 THR A O 1
ATOM 1034 N N . GLU A 1 140 ? 0.940 0.447 19.869 1.00 96.88 140 GLU A N 1
ATOM 1035 C CA . GLU A 1 140 ? -0.400 0.472 19.284 1.00 96.88 140 GLU A CA 1
ATOM 1036 C C . GLU A 1 140 ? -0.346 0.556 17.751 1.00 96.88 140 GLU A C 1
ATOM 1038 O O . GLU A 1 140 ? 0.583 1.128 17.177 1.00 96.88 140 GLU A O 1
ATOM 1043 N N . ALA A 1 141 ? -1.390 0.068 17.070 1.00 97.88 141 ALA A N 1
ATOM 1044 C CA . ALA A 1 141 ? -1.458 0.048 15.605 1.00 97.88 141 ALA A CA 1
ATOM 1045 C C . ALA A 1 141 ? -1.167 1.413 14.952 1.00 97.88 141 ALA A C 1
ATOM 1047 O O . ALA A 1 141 ? -0.571 1.463 13.879 1.00 97.88 141 ALA A O 1
ATOM 1048 N N . GLY A 1 142 ? -1.547 2.518 15.606 1.00 98.12 142 GLY A N 1
ATOM 1049 C CA . GLY A 1 142 ? -1.220 3.879 15.164 1.00 98.12 142 GLY A CA 1
ATOM 1050 C C . GLY A 1 142 ? 0.279 4.164 15.134 1.00 98.12 142 GLY A C 1
ATOM 1051 O O . GLY A 1 142 ? 0.774 4.683 14.135 1.00 98.12 142 GLY A O 1
ATOM 1052 N N . GLY A 1 143 ? 0.999 3.785 16.192 1.00 98.31 143 GLY A N 1
ATOM 1053 C CA . GLY A 1 143 ? 2.454 3.926 16.268 1.00 98.31 143 GLY A CA 1
ATOM 1054 C C . GLY A 1 143 ? 3.162 3.031 15.256 1.00 98.31 143 GLY A C 1
ATOM 1055 O O . GLY A 1 143 ? 4.057 3.490 14.552 1.00 98.31 143 GLY A O 1
ATOM 1056 N N . VAL A 1 144 ? 2.690 1.790 15.097 1.00 98.44 144 VAL A N 1
ATOM 1057 C CA . VAL A 1 144 ? 3.217 0.860 14.088 1.00 98.44 144 VAL A CA 1
ATOM 1058 C C . VAL A 1 144 ? 3.021 1.410 12.673 1.00 98.44 144 VAL A C 1
ATOM 1060 O O . VAL A 1 144 ? 3.961 1.435 11.882 1.00 98.44 144 VAL A O 1
ATOM 1063 N N . ALA A 1 145 ? 1.823 1.903 12.344 1.00 98.69 145 ALA A N 1
ATOM 1064 C CA . ALA A 1 145 ? 1.549 2.469 11.026 1.00 98.69 145 ALA A CA 1
ATOM 1065 C C . ALA A 1 145 ? 2.387 3.725 10.743 1.00 98.69 145 ALA A C 1
ATOM 1067 O O . ALA A 1 145 ? 2.843 3.907 9.615 1.00 98.69 145 ALA A O 1
ATOM 1068 N N . ALA A 1 146 ? 2.599 4.586 11.744 1.00 98.50 146 ALA A N 1
ATOM 1069 C CA . ALA A 1 146 ? 3.478 5.746 11.615 1.00 98.50 146 ALA A CA 1
ATOM 1070 C C . ALA A 1 146 ? 4.921 5.315 11.314 1.00 98.50 146 ALA A C 1
ATOM 1072 O O . ALA A 1 146 ? 5.474 5.745 10.307 1.00 98.50 146 ALA A O 1
ATOM 1073 N N . HIS A 1 147 ? 5.466 4.374 12.093 1.00 98.44 147 HIS A N 1
ATOM 1074 C CA . HIS A 1 147 ? 6.819 3.841 11.899 1.00 98.44 147 HIS A CA 1
ATOM 1075 C C . HIS A 1 147 ? 7.030 3.263 10.495 1.00 98.44 147 HIS A C 1
ATOM 1077 O O . HIS A 1 147 ? 8.007 3.583 9.825 1.00 98.44 147 HIS A O 1
ATOM 1083 N N . LEU A 1 148 ? 6.083 2.458 10.004 1.00 98.44 148 LEU A N 1
ATOM 1084 C CA . LEU A 1 148 ? 6.152 1.879 8.656 1.00 98.44 148 LEU A CA 1
ATOM 1085 C C . LEU A 1 148 ? 6.110 2.942 7.550 1.00 98.44 148 LEU A C 1
ATOM 1087 O O . LEU A 1 148 ? 6.792 2.811 6.533 1.00 98.44 148 LEU A O 1
ATOM 1091 N N . ASN A 1 149 ? 5.316 3.996 7.738 1.00 98.50 149 ASN A N 1
ATOM 1092 C CA . ASN A 1 149 ? 5.256 5.104 6.790 1.00 98.50 149 ASN A CA 1
ATOM 1093 C C . ASN A 1 149 ? 6.532 5.964 6.836 1.00 98.50 149 ASN A C 1
ATOM 1095 O O . ASN A 1 149 ? 6.991 6.402 5.783 1.00 98.50 149 ASN A O 1
ATOM 1099 N N . ASP A 1 150 ? 7.155 6.136 8.005 1.00 98.12 150 ASP A N 1
ATOM 1100 C CA . ASP A 1 150 ? 8.446 6.823 8.146 1.00 98.12 150 ASP A CA 1
ATOM 1101 C C . ASP A 1 150 ? 9.584 6.025 7.488 1.00 98.12 150 ASP A C 1
ATOM 1103 O O . ASP A 1 150 ? 10.416 6.596 6.779 1.00 98.12 150 ASP A O 1
ATOM 1107 N N . MET A 1 151 ? 9.575 4.691 7.613 1.00 97.56 151 MET A N 1
ATOM 1108 C CA . MET A 1 151 ? 10.500 3.811 6.882 1.00 97.56 151 MET A CA 1
ATOM 1109 C C . MET A 1 151 ? 10.386 3.973 5.361 1.00 97.56 151 MET A C 1
ATOM 1111 O O . MET A 1 151 ? 11.366 3.785 4.648 1.00 97.56 151 MET A O 1
ATOM 1115 N N . TYR A 1 152 ? 9.211 4.316 4.830 1.00 96.75 152 TYR A N 1
ATOM 1116 C CA . TYR A 1 152 ? 9.071 4.575 3.396 1.00 96.75 152 TYR A CA 1
ATOM 1117 C C . TYR A 1 152 ? 9.697 5.909 2.974 1.00 96.75 152 TYR A C 1
ATOM 1119 O O . TYR A 1 152 ? 10.231 6.013 1.870 1.00 96.75 152 TYR A O 1
ATOM 1127 N N . VAL A 1 153 ? 9.713 6.915 3.847 1.00 95.50 153 VAL A N 1
ATOM 1128 C CA . VAL A 1 153 ? 10.397 8.187 3.567 1.00 95.50 153 VAL A CA 1
ATOM 1129 C C . VAL A 1 153 ? 11.922 8.005 3.553 1.00 95.50 153 VAL A C 1
ATOM 1131 O O . VAL A 1 153 ? 12.614 8.647 2.759 1.00 95.50 153 VAL A O 1
ATOM 1134 N N . ASP A 1 154 ? 12.456 7.099 4.377 1.00 95.06 154 ASP A N 1
ATOM 1135 C CA . ASP A 1 154 ? 13.888 6.790 4.430 1.00 95.06 154 ASP A CA 1
ATOM 1136 C C . ASP A 1 154 ? 14.293 5.663 3.461 1.00 95.06 154 ASP A C 1
ATOM 1138 O O . ASP A 1 154 ? 14.113 4.471 3.721 1.00 95.06 154 ASP A O 1
ATOM 1142 N N . ARG A 1 155 ? 14.960 6.033 2.359 1.00 92.56 155 ARG A N 1
ATOM 1143 C CA . ARG A 1 155 ? 15.484 5.079 1.363 1.00 92.56 155 ARG A CA 1
ATOM 1144 C C . ARG A 1 155 ? 16.406 4.006 1.946 1.00 92.56 155 ARG A C 1
ATOM 1146 O O . ARG A 1 155 ? 16.502 2.925 1.363 1.00 92.56 155 ARG A O 1
ATOM 1153 N N . ALA A 1 156 ? 17.080 4.263 3.068 1.00 94.81 156 ALA A N 1
ATOM 1154 C CA . ALA A 1 156 ? 17.924 3.259 3.715 1.00 94.81 156 ALA A CA 1
ATOM 1155 C C . ALA A 1 156 ? 17.109 2.071 4.262 1.00 94.81 156 ALA A C 1
ATOM 1157 O O . ALA A 1 156 ? 17.629 0.957 4.346 1.00 94.81 156 ALA A O 1
ATOM 1158 N N . GLN A 1 157 ? 15.827 2.283 4.571 1.00 95.88 157 GLN A N 1
ATOM 1159 C CA . GLN A 1 157 ? 14.930 1.281 5.153 1.00 95.88 157 GLN A CA 1
ATOM 1160 C C . GLN A 1 157 ? 14.163 0.465 4.106 1.00 95.88 157 GLN A C 1
ATOM 1162 O O . GLN A 1 157 ? 13.578 -0.569 4.435 1.00 95.88 157 GLN A O 1
ATOM 1167 N N . TRP A 1 158 ? 14.189 0.868 2.833 1.00 96.06 158 TRP A N 1
ATOM 1168 C CA . TRP A 1 158 ? 13.393 0.241 1.770 1.00 96.06 158 TRP A CA 1
ATOM 1169 C C . TRP A 1 158 ? 13.640 -1.263 1.637 1.00 96.06 158 TRP A C 1
ATOM 1171 O O . TRP A 1 158 ? 12.697 -2.030 1.456 1.00 96.06 158 TRP A O 1
ATOM 1181 N N . ARG A 1 159 ? 14.890 -1.712 1.820 1.00 94.25 159 ARG A N 1
ATOM 1182 C CA . ARG A 1 159 ? 15.237 -3.144 1.792 1.00 94.25 159 ARG A CA 1
ATOM 1183 C C . ARG A 1 159 ? 14.525 -3.955 2.876 1.00 94.25 159 ARG A C 1
ATOM 1185 O O . ARG A 1 159 ? 14.244 -5.126 2.650 1.00 94.25 159 ARG A O 1
ATOM 1192 N N . SER A 1 160 ? 14.256 -3.352 4.033 1.00 95.88 160 SER A N 1
ATOM 1193 C CA . SER A 1 160 ? 13.508 -4.004 5.109 1.00 95.88 160 SER A CA 1
ATOM 1194 C C . SER A 1 160 ? 12.034 -4.153 4.726 1.00 95.88 160 SER A C 1
ATOM 1196 O O . SER A 1 160 ? 11.471 -5.239 4.862 1.00 95.88 160 SER A O 1
ATOM 1198 N N . LEU A 1 161 ? 11.430 -3.103 4.151 1.00 97.06 161 LEU A N 1
ATOM 1199 C CA . LEU A 1 161 ? 10.026 -3.103 3.715 1.00 97.06 161 LEU A CA 1
ATOM 1200 C C . LEU A 1 161 ? 9.730 -4.164 2.645 1.00 97.06 161 LEU A C 1
ATOM 1202 O O . LEU A 1 161 ? 8.690 -4.817 2.701 1.00 97.06 161 LEU A O 1
ATOM 1206 N N . ILE A 1 162 ? 10.659 -4.372 1.707 1.00 96.19 162 ILE A N 1
ATOM 1207 C CA . ILE A 1 162 ? 10.540 -5.394 0.652 1.00 96.19 162 ILE A CA 1
ATOM 1208 C C . ILE A 1 162 ? 11.102 -6.768 1.055 1.00 96.19 162 ILE A C 1
ATOM 1210 O O . ILE A 1 162 ? 11.263 -7.638 0.197 1.00 96.19 162 ILE A O 1
ATOM 1214 N N . SER A 1 163 ? 11.440 -6.976 2.332 1.00 96.50 163 SER A N 1
ATOM 1215 C CA . SER A 1 163 ? 11.952 -8.264 2.800 1.00 96.50 163 SER A CA 1
ATOM 1216 C C . SER A 1 163 ? 10.899 -9.358 2.613 1.00 96.50 163 SER A C 1
ATOM 1218 O O . SER A 1 163 ? 9.752 -9.224 3.039 1.00 96.50 163 SER A O 1
ATOM 1220 N N . CYS A 1 164 ? 11.305 -10.449 1.968 1.00 96.44 164 CYS A N 1
ATOM 1221 C CA . CYS A 1 164 ? 10.425 -11.532 1.551 1.00 96.44 164 CYS A CA 1
ATOM 1222 C C . CYS A 1 164 ? 10.831 -12.843 2.229 1.00 96.44 164 CYS A C 1
ATOM 1224 O O . CYS A 1 164 ? 12.011 -13.215 2.219 1.00 96.44 164 CYS A O 1
ATOM 1226 N N 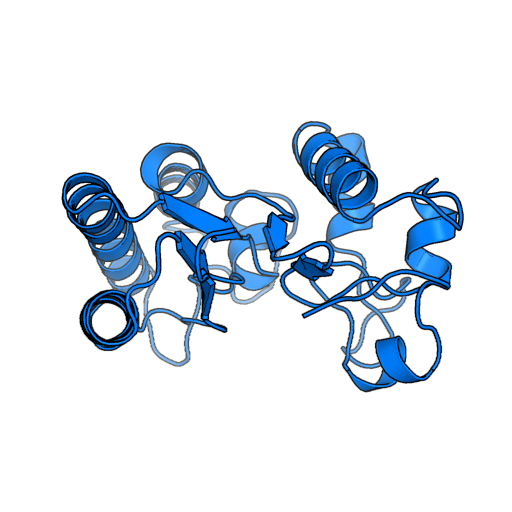. GLY A 1 165 ? 9.846 -13.519 2.819 1.00 96.38 165 GLY A N 1
ATOM 1227 C CA . GLY A 1 165 ? 10.018 -14.760 3.562 1.00 96.38 165 GLY A CA 1
ATOM 1228 C C . GLY A 1 165 ? 10.042 -16.021 2.689 1.00 96.38 165 GLY A C 1
ATOM 1229 O O . GLY A 1 165 ? 9.649 -15.985 1.516 1.00 96.38 165 GLY A O 1
ATOM 1230 N N . PRO A 1 166 ? 10.463 -17.170 3.249 1.00 96.31 166 PRO A N 1
ATOM 1231 C CA . PRO A 1 166 ? 10.515 -18.441 2.528 1.00 96.31 166 PRO A CA 1
ATOM 1232 C C . PRO A 1 166 ? 9.178 -18.899 1.939 1.00 96.31 166 PRO A C 1
ATOM 1234 O O . PRO A 1 166 ? 9.172 -19.549 0.892 1.00 96.31 166 PRO A O 1
ATOM 1237 N N . ALA A 1 167 ? 8.036 -18.562 2.554 1.00 96.62 167 ALA A N 1
ATOM 1238 C CA .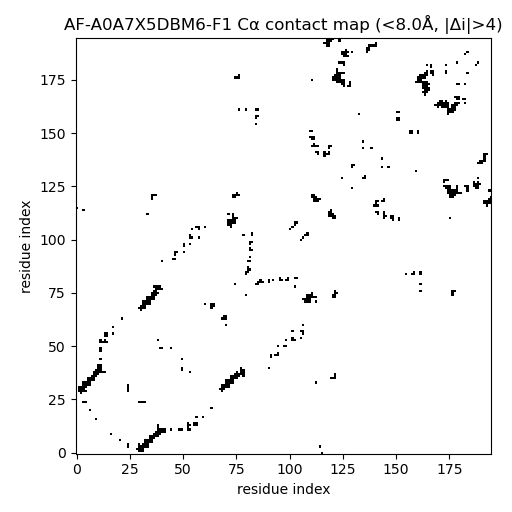 ALA A 1 167 ? 6.728 -18.973 2.033 1.00 96.62 167 ALA A CA 1
ATOM 1239 C C . ALA A 1 167 ? 6.381 -18.318 0.685 1.00 96.62 167 ALA A C 1
ATOM 1241 O O . ALA A 1 167 ? 5.532 -18.837 -0.042 1.00 96.62 167 ALA A O 1
ATOM 1242 N N . ARG A 1 168 ? 7.065 -17.221 0.342 1.00 93.81 168 ARG A N 1
ATOM 1243 C CA . ARG A 1 168 ? 7.003 -16.525 -0.950 1.00 93.81 168 ARG A CA 1
ATOM 1244 C C . ARG A 1 168 ? 8.317 -16.640 -1.738 1.00 93.81 168 ARG A C 1
ATOM 1246 O O . ARG A 1 168 ? 8.582 -15.828 -2.617 1.00 93.81 168 ARG A O 1
ATOM 1253 N N . HIS A 1 169 ? 9.118 -17.672 -1.454 1.00 93.44 169 HIS A N 1
ATOM 1254 C CA . HIS A 1 169 ? 10.401 -17.967 -2.111 1.00 93.44 169 HIS A CA 1
ATOM 1255 C C . HIS A 1 169 ? 11.521 -16.939 -1.866 1.00 93.44 169 HIS A C 1
ATOM 1257 O O . HIS A 1 169 ? 12.508 -16.911 -2.604 1.00 93.44 169 HIS A O 1
ATOM 1263 N N . GLY A 1 170 ? 11.394 -16.114 -0.827 1.00 94.19 170 GLY A N 1
ATOM 1264 C CA . GLY A 1 170 ? 12.457 -15.236 -0.357 1.00 94.19 170 GLY A CA 1
ATOM 1265 C C . GLY A 1 170 ? 13.388 -15.904 0.661 1.00 94.19 170 GLY A C 1
ATOM 1266 O O . GLY A 1 170 ? 13.195 -17.046 1.074 1.00 94.19 170 GLY A O 1
ATOM 1267 N N . TRP A 1 171 ? 14.415 -15.161 1.072 1.00 93.88 171 TRP A N 1
ATOM 1268 C CA . TRP A 1 171 ? 15.425 -15.594 2.052 1.00 93.88 171 TRP A CA 1
ATOM 1269 C C . TRP A 1 171 ? 15.473 -14.696 3.297 1.00 93.88 171 TRP A C 1
ATOM 1271 O O . TRP A 1 171 ? 16.328 -14.885 4.159 1.00 93.88 171 TRP A O 1
ATOM 1281 N N . GLY A 1 172 ? 14.614 -13.677 3.356 1.00 95.31 172 GLY A N 1
ATOM 1282 C CA . GLY A 1 172 ? 14.567 -12.690 4.428 1.00 95.31 172 GLY A CA 1
ATOM 1283 C C . GLY A 1 172 ? 13.485 -12.990 5.460 1.00 95.31 172 GLY A C 1
ATOM 1284 O O . GLY A 1 172 ? 12.855 -14.048 5.454 1.00 95.31 172 GLY A O 1
ATOM 1285 N N . LEU A 1 173 ? 13.257 -12.020 6.343 1.00 96.88 173 LEU A N 1
ATOM 1286 C CA . LEU A 1 173 ? 12.096 -12.030 7.230 1.00 96.88 173 LEU A CA 1
ATOM 1287 C C . LEU A 1 173 ? 10.842 -11.618 6.437 1.00 96.88 173 LEU A C 1
ATOM 1289 O O . LEU A 1 173 ? 10.950 -10.721 5.598 1.00 96.88 173 LEU A O 1
ATOM 1293 N N . PRO A 1 174 ? 9.666 -12.2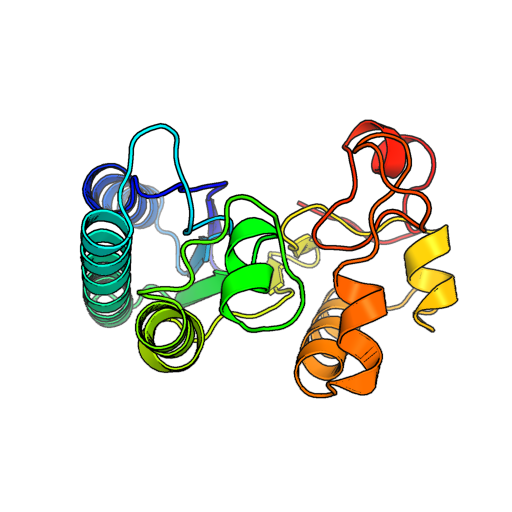18 6.672 1.00 97.25 174 PRO A N 1
ATOM 1294 C CA . PRO A 1 174 ? 8.458 -11.859 5.938 1.00 97.25 174 PRO A CA 1
ATOM 1295 C C . PRO A 1 174 ? 7.953 -10.476 6.364 1.00 97.25 174 PRO A C 1
ATOM 1297 O O . PRO A 1 174 ? 7.451 -10.300 7.476 1.00 97.25 174 PRO A O 1
ATOM 1300 N N . GLY A 1 175 ? 8.147 -9.490 5.489 1.00 96.69 175 GLY A N 1
ATOM 1301 C CA . GLY A 1 175 ? 7.844 -8.087 5.749 1.00 96.69 175 GLY A CA 1
ATOM 1302 C C . GLY A 1 175 ? 6.432 -7.654 5.340 1.00 96.69 175 GLY A C 1
ATOM 1303 O O . GLY A 1 175 ? 5.690 -8.434 4.740 1.00 96.69 175 GLY A O 1
ATOM 1304 N N . PRO A 1 176 ? 6.080 -6.379 5.592 1.00 97.69 176 PRO A N 1
ATOM 1305 C CA . PRO A 1 176 ? 4.726 -5.833 5.431 1.00 97.69 176 PRO A CA 1
ATOM 1306 C C . PRO A 1 176 ? 4.181 -5.861 3.999 1.00 97.69 176 PRO A C 1
ATOM 1308 O O . PRO A 1 176 ? 2.979 -5.685 3.802 1.00 97.69 176 PRO A O 1
ATOM 1311 N N . LEU A 1 177 ? 5.047 -6.077 3.005 1.00 97.50 177 LEU A N 1
ATOM 1312 C CA . LEU A 1 177 ? 4.675 -6.205 1.595 1.00 97.50 177 LEU A CA 1
ATOM 1313 C C . LEU A 1 177 ? 4.689 -7.655 1.088 1.00 97.50 177 LEU A C 1
ATOM 1315 O O . LEU A 1 177 ? 4.210 -7.902 -0.007 1.00 97.50 177 LEU A O 1
ATOM 1319 N N . TRP A 1 178 ? 5.246 -8.611 1.838 1.00 97.38 178 TRP A N 1
ATOM 1320 C CA . TRP A 1 178 ? 5.511 -9.967 1.331 1.00 97.38 178 TRP A CA 1
ATOM 1321 C C . TRP A 1 178 ? 5.145 -11.108 2.282 1.00 97.38 178 TRP A C 1
ATOM 1323 O O . TRP A 1 178 ? 5.300 -12.268 1.902 1.00 97.38 178 TRP A O 1
ATOM 1333 N N . ALA A 1 179 ? 4.689 -10.831 3.503 1.00 97.56 179 ALA A N 1
ATOM 1334 C CA . ALA A 1 179 ? 4.304 -11.877 4.440 1.00 97.56 179 ALA A CA 1
ATOM 1335 C C . ALA A 1 179 ? 3.232 -12.817 3.854 1.00 97.56 179 ALA A C 1
ATOM 1337 O O . ALA A 1 179 ? 2.225 -12.398 3.282 1.00 97.56 179 ALA A O 1
ATOM 1338 N N . ASP A 1 180 ? 3.438 -14.126 3.993 1.00 97.38 180 ASP A N 1
ATOM 1339 C CA . ASP A 1 180 ? 2.396 -15.107 3.715 1.00 97.38 180 ASP A CA 1
ATOM 1340 C C . ASP A 1 180 ? 1.455 -15.257 4.911 1.00 97.38 180 ASP A C 1
ATOM 1342 O O . ASP A 1 180 ? 1.859 -15.186 6.075 1.00 97.38 180 ASP A O 1
ATOM 1346 N N . ARG A 1 181 ? 0.199 -15.613 4.632 1.00 95.44 181 ARG A N 1
ATOM 1347 C CA . ARG A 1 181 ? -0.781 -15.924 5.678 1.00 95.44 181 ARG A CA 1
ATOM 1348 C C . ARG A 1 181 ? -0.264 -16.973 6.667 1.00 95.44 181 ARG A C 1
ATOM 1350 O O . ARG A 1 181 ? -0.566 -16.882 7.853 1.00 95.44 181 ARG A O 1
ATOM 1357 N N . ARG A 1 182 ? 0.481 -17.990 6.216 1.00 96.38 182 ARG A N 1
ATOM 1358 C CA . ARG A 1 182 ? 1.030 -19.017 7.122 1.00 96.38 182 ARG A CA 1
ATOM 1359 C C . ARG A 1 182 ? 2.132 -18.460 8.013 1.00 96.38 182 ARG A C 1
ATOM 1361 O O . ARG A 1 182 ? 2.201 -18.852 9.170 1.00 96.38 182 ARG A O 1
ATOM 1368 N N . GLU A 1 183 ? 2.956 -17.553 7.500 1.00 97.31 183 GLU A N 1
ATOM 1369 C CA . GLU A 1 183 ? 4.018 -16.909 8.279 1.00 97.31 183 GLU A CA 1
ATOM 1370 C C . GLU A 1 183 ? 3.417 -16.040 9.389 1.00 97.31 183 GLU A C 1
ATOM 1372 O O . GLU A 1 183 ? 3.835 -16.158 10.534 1.00 97.31 183 GLU A O 1
ATOM 1377 N N . LEU A 1 184 ? 2.350 -15.289 9.096 1.00 96.50 184 LEU A N 1
ATOM 1378 C CA . LEU A 1 184 ? 1.622 -14.496 10.099 1.00 96.50 184 LEU A CA 1
ATOM 1379 C C . LEU A 1 184 ? 0.937 -15.339 11.174 1.00 96.50 184 LEU A C 1
ATOM 1381 O O . LEU A 1 184 ? 0.841 -14.921 12.322 1.00 96.50 184 LEU A O 1
ATOM 1385 N N . LEU A 1 185 ? 0.424 -16.515 10.808 1.00 95.88 185 LEU A N 1
ATOM 1386 C CA . LEU A 1 185 ? -0.200 -17.424 11.771 1.00 95.88 185 LEU A CA 1
ATOM 1387 C C . LEU A 1 185 ? 0.833 -18.099 12.681 1.00 95.88 185 LEU A C 1
ATOM 1389 O O . LEU A 1 185 ? 0.511 -18.412 13.825 1.00 95.88 185 LEU A O 1
ATOM 1393 N N . CYS A 1 186 ? 2.040 -18.347 12.173 1.00 96.81 186 CYS A N 1
ATOM 1394 C CA . CYS A 1 186 ? 3.122 -18.977 12.927 1.00 96.81 186 CYS A CA 1
ATOM 1395 C C . CYS A 1 186 ? 3.907 -17.980 13.790 1.00 96.81 186 CYS A C 1
ATOM 1397 O O . CYS A 1 186 ? 4.356 -18.351 14.870 1.00 96.81 186 CYS A O 1
ATOM 1399 N N . ASP A 1 187 ? 4.073 -16.747 13.316 1.00 97.44 187 ASP A N 1
ATOM 1400 C CA . ASP A 1 187 ? 4.835 -15.681 13.971 1.00 97.44 187 ASP A CA 1
ATOM 1401 C C . ASP A 1 187 ? 4.032 -14.363 13.987 1.00 97.44 187 ASP A C 1
ATOM 1403 O O . ASP A 1 187 ? 4.395 -13.390 13.315 1.00 97.44 187 ASP A O 1
ATOM 1407 N N . PRO A 1 188 ? 2.888 -14.318 14.696 1.00 95.81 188 PRO A N 1
ATOM 1408 C CA . PRO A 1 188 ? 2.112 -13.092 14.827 1.00 95.81 188 PRO A CA 1
ATOM 1409 C C . PRO A 1 188 ? 2.848 -12.094 15.724 1.00 95.81 188 PRO A C 1
ATOM 1411 O O . PRO A 1 188 ? 3.387 -12.474 16.762 1.00 95.81 188 PRO A O 1
ATOM 1414 N N . PHE A 1 189 ? 2.799 -10.801 15.393 1.00 96.44 189 PHE A N 1
ATOM 1415 C CA . PHE A 1 189 ? 3.313 -9.778 16.304 1.00 96.44 189 PHE A CA 1
ATOM 1416 C C . PHE A 1 189 ? 2.414 -9.661 17.556 1.00 96.44 189 PHE A C 1
ATOM 1418 O O . PHE A 1 189 ? 1.221 -9.350 17.416 1.00 96.44 189 PHE A O 1
ATOM 1425 N N . PRO A 1 190 ? 2.929 -9.930 18.774 1.00 93.69 190 PRO A N 1
ATOM 1426 C CA . PRO A 1 190 ? 2.100 -10.022 19.973 1.00 93.69 190 PRO A CA 1
ATOM 1427 C C . PRO A 1 190 ? 1.315 -8.742 20.274 1.00 93.69 190 PRO A C 1
ATOM 1429 O O . PRO A 1 190 ? 1.839 -7.632 20.230 1.00 93.69 190 PRO A O 1
ATOM 1432 N N . GLY A 1 191 ? 0.032 -8.898 20.612 1.00 91.88 191 GLY A N 1
ATOM 1433 C CA . GLY A 1 191 ? -0.832 -7.783 21.018 1.00 91.88 191 GLY A CA 1
ATOM 1434 C C . GLY A 1 191 ? -1.311 -6.872 19.881 1.00 91.88 191 GLY A C 1
ATOM 1435 O O . GLY A 1 191 ? -2.130 -5.989 20.133 1.00 91.88 191 GLY A O 1
ATOM 1436 N N . LEU A 1 192 ? -0.885 -7.102 18.635 1.00 95.62 192 LEU A N 1
ATOM 1437 C CA . LEU A 1 192 ? -1.296 -6.301 17.485 1.00 95.62 192 LEU A CA 1
ATOM 1438 C C . LEU A 1 192 ? -2.389 -7.002 16.670 1.00 95.62 192 LEU A C 1
ATOM 1440 O O . LEU A 1 192 ? -2.182 -8.063 16.084 1.00 95.62 192 LEU A O 1
ATOM 1444 N N . SER A 1 193 ? -3.561 -6.372 16.580 1.00 95.31 193 SER A N 1
ATOM 1445 C CA . SER A 1 193 ? -4.612 -6.807 15.655 1.00 95.31 193 SER A CA 1
ATOM 1446 C C . SER A 1 193 ? -4.366 -6.250 14.256 1.00 95.31 193 SER A C 1
ATOM 1448 O O . SER A 1 193 ? -4.098 -5.058 14.098 1.00 95.31 193 SER A O 1
ATOM 1450 N N . GLN A 1 194 ? -4.511 -7.104 13.246 1.00 95.75 194 GLN A N 1
ATOM 1451 C CA . GLN A 1 194 ? -4.297 -6.775 11.837 1.00 95.75 194 GLN A CA 1
ATOM 1452 C C . GLN A 1 194 ? -5.551 -7.143 11.025 1.00 95.75 194 GLN A C 1
ATOM 1454 O O . GLN A 1 194 ? -6.348 -7.976 11.477 1.00 95.75 194 GLN A O 1
ATOM 1459 N N . ILE A 1 195 ? -5.764 -6.477 9.889 1.00 93.56 195 ILE A N 1
ATOM 1460 C CA . ILE A 1 195 ? -6.808 -6.812 8.901 1.00 93.56 195 ILE A CA 1
ATOM 1461 C C . ILE A 1 195 ? -6.169 -7.576 7.752 1.00 93.56 195 ILE A C 1
ATOM 1463 O O . ILE A 1 195 ? -5.117 -7.097 7.280 1.00 93.56 195 ILE A O 1
#

Secondary structure (DSSP, 8-state):
--EEEEE---TT-HHHHHHHHHHHHHHTTEEEEEE-S--S--TT--HHHHHHHHHHHHHHHHHHHHTT-EEEEB--HHHHHHTTS---TT--GGGHHHHHHIIIIII--BS-EEETTEEE-SS--BHHHHHHTTPPTT--HHHHHHHHHHHHH-GGGHHHHT---GGGT-SS---TTT--HHHHHHSBPTT--B-

Solvent-accessible surface area (backbone atoms only — not comparable to full-atom values): 10193 Å² total; per-residue (Å²): 136,74,42,69,44,77,40,68,74,40,39,51,36,37,84,71,47,49,63,56,51,52,54,49,31,59,75,69,60,32,42,29,37,36,38,33,16,22,53,42,68,45,93,91,59,51,57,70,58,40,45,54,23,47,53,48,43,30,55,47,50,56,54,42,41,74,72,64,29,46,76,47,36,29,38,14,53,55,38,34,32,46,67,65,56,44,85,56,99,80,62,57,70,93,39,22,69,62,47,26,47,40,42,53,72,54,51,52,52,32,46,39,42,67,56,98,74,19,26,34,33,41,39,34,64,20,27,72,35,37,49,74,72,69,50,60,82,76,56,49,29,65,57,50,22,49,51,48,36,52,36,67,74,38,75,87,40,29,63,58,47,65,17,26,14,62,90,70,76,33,90,47,51,26,13,40,35,38,25,40,74,67,53,37,72,76,34,50,35,67,92,59,53,69,104

Foldseek 3Di:
DFAEAEAAACALVQVPVLVVVLVVCVVVVGQEYEYQANLHHDPPQDLVSSLVSLVSNLVSCVVSVVVNYHYAYAYALRLCCLLPLDPDPPDDPVCSVSSNCSCCPSRNYFQWDDDPQAIGGNAADFQVLCVVLVHDQPQTNVNVRVSRRVLVVDSVNSPSQNQADVVQPGDGQHHRRHDDPVRCVVGPRPPHHHD

Nearest PDB structures (foldseek):
  7v3x-assembly4_W  TM=5.010E-01  e=4.615E-02  Synechococcus elongatus PCC 7942 = FACHB-805
  7dxq-assembly1_B  TM=5.520E-01  e=1.819E-01  Synechococcus elongatus PCC 7942 = FACHB-805
  4tlb-assembly1_E  TM=4.418E-01  e=1.709E-01  Synechococcus elongatus PCC 7942 = FACHB-805
  8wg0-assembly2_C  TM=5.803E-01  e=2.824E+00  Flavobacterium johnsoniae UW101
  7dy2-assembly2_J  TM=2.550E-01  e=7.627E-01  Synechococcus elongatus PCC 7942 = FACHB-805

Mean predicted aligned error: 2.7 Å

pLDDT: mean 96.42, std 3.86, range [60.75, 98.81]

Sequence (195 aa):
MGKTLVVGDLHCKMSLVLPRVTDTALSHCCDSIVLSGDLCDDWGVDGRAMVRQLEYAAEWKAKAEALKLRVTVLMGNHDAAYLGLASYGFTNEDVREEVAALLSDGLGVRVAAVVDGRLVTHAGLTGAWAHHAGIEEGTEAGGVAAHLNDMYVDRAQWRSLISCGPARHGWGLPGPLWADRRELLCDPFPGLSQI